Protein AF-A0A959RZY2-F1 (afdb_monomer)

Sequence (183 aa):
MLSKAIKDKVEYKYGSTVRYPVECDALAEEISKATGRSISSSTIKRLWGFIEGASAARSYTLDTVAEYCGHSCFDDLIDSFNPEKLTDQTLTKLVASEIDETVILEMCLSDNISVQIQRSTPNSFKVIRSSSDELPNGCCISFSKVEVGFPFFLRLIDQKELKPIALAKVSGVTALKLIAAGE

Foldseek 3Di:
DDDPVLQVLLCVLVVHHDPDLVVLQVSQVVLCVQQVDHDHSVLSCVNVPVDDDDDPNPQSNLCSSQVSSVHRGNVRVVCVVQQPDDDFGWHQKDFLQPDDQQKWKWWALDPQWIWIWGDPDSFKIFTCDISDPVRDHGWIKGDGMFGAQDWDWIWTDDPPDTDIDITSHPRGGPTMTIDRPDD

Solvent-accessible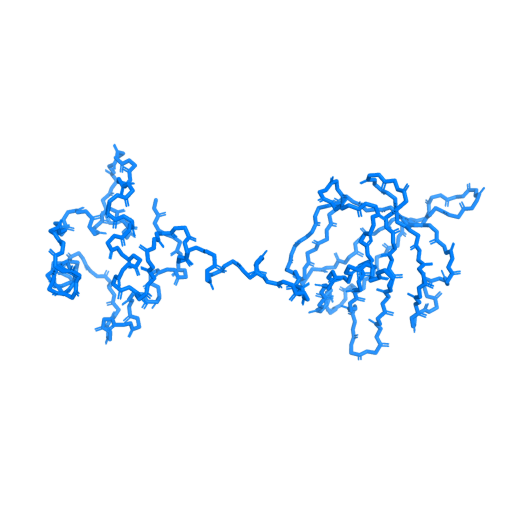 surface area (backbone atoms only — not comparable to full-atom values): 10133 Å² total; per-residue (Å²): 117,64,56,69,71,61,53,51,53,48,24,60,74,68,72,50,81,80,85,50,78,69,48,25,43,59,50,22,52,50,45,21,67,75,55,71,46,95,52,55,35,73,55,47,29,32,42,76,61,79,42,95,69,97,58,80,76,48,65,70,60,45,26,49,55,14,41,55,72,73,24,91,31,39,66,54,38,50,44,74,75,39,75,78,83,60,93,75,36,61,39,58,62,49,51,38,72,80,58,58,65,69,34,32,35,39,36,27,34,47,102,77,30,47,35,30,32,30,38,78,45,64,50,32,30,33,27,69,40,47,64,42,85,93,49,51,66,67,41,36,35,32,40,69,60,49,43,48,68,34,61,39,61,37,29,38,53,51,104,82,53,80,47,78,45,72,45,31,75,86,67,6,24,70,41,31,30,49,42,72,66,76,132

Secondary structure (DSSP, 8-state):
---HHHHHHHHHHHTS---STTHHHHHHHHHHHHH-----HHHHHHHHTSS-------HHHHHHHHHHHT-SSHHHHHHHHS---SSS-EESEEEGGGS-TTEEEEEEEETTEEEEEEEEETTEEEEEEESSTTS-TT-EEE-SEEEBTS-EEEEEEETTEEEEEEESTTT-B-EEEEEE---

pLDDT: mean 72.3, std 11.37, range [31.89, 88.0]

Nearest PDB structures (foldseek):
  6rpy-assembly1_A  TM=2.801E-01  e=8.973E-01  Mus musculus
  4ne1-assembly1_G  TM=2.931E-01  e=5.674E+00  Homo sapiens
  8qtz-assembly1_Y  TM=2.652E-01  e=4.506E+00  Rotavirus

Radius of gyration: 22.33 Å; Cα contacts (8 Å, |Δi|>4): 334; chains: 1; bounding box: 48×41×58 Å

Mean predicted aligned error: 15.6 Å

Structure (mmCIF, N/CA/C/O backbone):
data_AF-A0A959RZY2-F1
#
_entry.id   AF-A0A959RZY2-F1
#
loop_
_atom_site.group_PDB
_atom_site.id
_atom_site.type_symbol
_atom_site.label_atom_id
_atom_site.label_alt_id
_atom_site.label_comp_id
_atom_site.label_asym_id
_atom_site.label_entity_id
_atom_site.label_seq_id
_atom_site.pdbx_PDB_ins_code
_atom_site.Cartn_x
_atom_site.Cartn_y
_atom_site.Cartn_z
_atom_site.occupancy
_atom_site.B_iso_or_equiv
_atom_site.auth_seq_id
_atom_site.auth_comp_id
_atom_site.auth_asym_id
_atom_site.auth_atom_id
_atom_site.pdbx_PDB_model_num
ATOM 1 N N . MET A 1 1 ? 2.557 8.802 15.175 1.00 58.81 1 MET A N 1
ATOM 2 C CA . MET A 1 1 ? 1.244 9.313 14.719 1.00 58.81 1 MET A CA 1
ATOM 3 C C . MET A 1 1 ? 0.667 8.307 13.736 1.00 58.81 1 MET A C 1
ATOM 5 O O . MET A 1 1 ? 1.460 7.691 13.036 1.00 58.81 1 MET A O 1
ATOM 9 N N . LEU A 1 2 ? -0.654 8.102 13.702 1.00 67.50 2 LEU A N 1
ATOM 10 C CA . LEU A 1 2 ? -1.278 7.184 12.735 1.00 67.50 2 LEU A CA 1
ATOM 11 C C . LEU A 1 2 ? -1.321 7.795 11.328 1.00 67.50 2 LEU A C 1
ATOM 13 O O . LEU A 1 2 ? -1.624 8.983 11.178 1.00 67.50 2 LEU A O 1
ATOM 17 N N . SER A 1 3 ? -1.080 6.967 10.310 1.00 71.50 3 SER A N 1
ATOM 18 C CA . SER A 1 3 ? -1.289 7.321 8.902 1.00 71.50 3 SER A CA 1
ATOM 19 C C . SER A 1 3 ? -2.768 7.589 8.616 1.00 71.50 3 SER A C 1
ATOM 21 O O . SER A 1 3 ? -3.651 6.986 9.228 1.00 71.50 3 SER A O 1
ATOM 23 N N . LYS A 1 4 ? -3.051 8.478 7.655 1.00 72.06 4 LYS A N 1
ATOM 24 C CA . LYS A 1 4 ? -4.421 8.887 7.294 1.00 72.06 4 LYS A CA 1
ATOM 25 C C . LYS A 1 4 ? -5.315 7.699 6.905 1.00 72.06 4 LYS A C 1
ATOM 27 O O . LYS A 1 4 ? -6.469 7.673 7.306 1.00 72.06 4 LYS A O 1
ATOM 32 N N . ALA A 1 5 ? -4.766 6.706 6.205 1.00 72.75 5 ALA A N 1
ATOM 33 C CA . ALA A 1 5 ? -5.497 5.511 5.778 1.00 72.75 5 ALA A CA 1
ATOM 34 C C . ALA A 1 5 ? -6.020 4.663 6.954 1.00 72.75 5 ALA A C 1
ATOM 36 O O . ALA A 1 5 ? -7.140 4.165 6.917 1.00 72.75 5 ALA A O 1
ATOM 37 N N . ILE A 1 6 ? -5.240 4.562 8.035 1.00 78.19 6 ILE A N 1
ATOM 38 C CA . ILE A 1 6 ? -5.642 3.807 9.227 1.00 78.19 6 ILE A CA 1
ATOM 39 C C . ILE A 1 6 ? -6.759 4.547 9.968 1.00 78.19 6 ILE A C 1
ATOM 41 O O . ILE A 1 6 ? -7.715 3.923 10.418 1.00 78.19 6 ILE A O 1
ATOM 45 N N . LYS A 1 7 ? -6.664 5.882 10.060 1.00 79.88 7 LYS A N 1
ATOM 46 C CA . LYS A 1 7 ? -7.719 6.711 10.665 1.00 79.88 7 LYS A CA 1
ATOM 47 C C . LYS A 1 7 ? -9.043 6.534 9.924 1.00 79.88 7 LYS A C 1
ATOM 49 O O . LYS A 1 7 ? -10.039 6.240 10.569 1.00 79.88 7 LYS A O 1
ATOM 54 N N . ASP A 1 8 ? -9.012 6.589 8.594 1.00 78.38 8 ASP A N 1
ATOM 55 C CA . ASP A 1 8 ? -10.197 6.436 7.742 1.00 78.38 8 ASP A CA 1
ATOM 56 C C . ASP A 1 8 ? -10.898 5.083 7.950 1.00 78.38 8 ASP A C 1
ATOM 58 O O . ASP A 1 8 ? -12.114 5.014 8.096 1.00 78.38 8 ASP A O 1
ATOM 62 N N . LYS A 1 9 ? -10.130 3.998 8.086 1.00 80.56 9 LYS A N 1
ATOM 63 C CA . LYS A 1 9 ? -10.668 2.656 8.361 1.00 80.56 9 LYS A CA 1
ATOM 64 C C . LYS A 1 9 ? -11.288 2.532 9.749 1.00 80.56 9 LYS A C 1
ATOM 66 O O . LYS A 1 9 ? -12.323 1.882 9.903 1.00 80.56 9 LYS A O 1
ATOM 71 N N . VAL A 1 10 ? -10.672 3.160 10.750 1.00 83.75 10 VAL A N 1
ATOM 72 C CA . VAL A 1 10 ? -11.243 3.226 12.098 1.00 83.75 10 VAL A CA 1
ATOM 73 C C . VAL A 1 10 ? -12.534 4.044 12.081 1.00 83.75 10 VAL A C 1
ATOM 75 O O . VAL A 1 10 ? -13.524 3.600 12.652 1.00 83.75 10 VAL A O 1
ATOM 78 N N . GLU A 1 11 ? -12.557 5.183 11.385 1.00 83.94 11 GLU A N 1
ATOM 79 C CA . GLU A 1 11 ? -13.746 6.029 11.205 1.00 83.94 11 GLU A CA 1
ATOM 80 C C . GLU A 1 11 ? -14.861 5.293 10.447 1.00 83.94 11 GLU A C 1
ATOM 82 O O . GLU A 1 11 ? -16.024 5.380 10.833 1.00 83.94 11 GLU A O 1
ATOM 87 N N . TYR A 1 12 ? -14.514 4.498 9.432 1.00 82.56 12 TYR A N 1
ATOM 88 C CA . TYR A 1 12 ? -15.453 3.647 8.702 1.00 82.56 12 TYR A CA 1
ATOM 89 C C . TYR A 1 12 ? -16.106 2.609 9.617 1.00 82.56 12 TYR A C 1
ATOM 91 O O . TYR A 1 12 ? -17.321 2.427 9.580 1.00 82.56 12 TYR A O 1
ATOM 99 N N . LYS A 1 13 ? -15.316 1.949 10.474 1.00 82.56 13 LYS A N 1
ATOM 100 C CA . LYS A 1 13 ? -15.841 0.954 11.418 1.00 82.56 13 LYS A CA 1
ATOM 101 C C . LYS A 1 13 ? -16.619 1.584 12.572 1.00 82.56 13 LYS A C 1
ATOM 103 O O . LYS A 1 13 ? -17.606 1.016 13.019 1.00 82.56 13 LYS A O 1
ATOM 108 N N . TYR A 1 14 ? -16.185 2.753 13.032 1.00 82.94 14 TYR A N 1
ATOM 109 C CA . TYR A 1 14 ? -16.888 3.558 14.029 1.00 82.94 14 TYR A CA 1
ATOM 110 C C . TYR A 1 14 ? -18.182 4.179 13.473 1.00 82.94 14 TYR A C 1
ATOM 112 O O . TYR A 1 14 ? -19.089 4.507 14.228 1.00 82.94 14 TYR A O 1
ATOM 120 N N . GLY A 1 15 ? -18.295 4.333 12.151 1.00 80.62 15 GLY A N 1
ATOM 121 C CA . GLY A 1 15 ? -19.462 4.930 11.501 1.00 80.62 15 GLY A CA 1
ATOM 122 C C . GLY A 1 15 ? -19.561 6.448 11.684 1.00 80.62 15 GL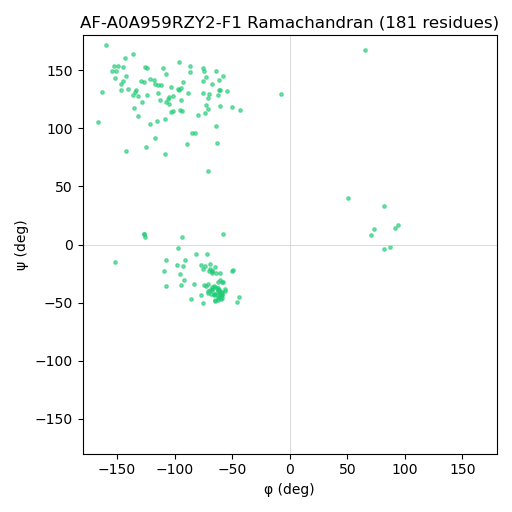Y A C 1
ATOM 123 O O . GLY A 1 15 ? -20.613 7.031 11.428 1.00 80.62 15 GLY A O 1
ATOM 124 N N . SER A 1 16 ? -18.495 7.109 12.144 1.00 79.69 16 SER A N 1
ATOM 125 C CA . SER A 1 16 ? -18.453 8.559 12.358 1.00 79.69 16 SER A CA 1
ATOM 126 C C . SER A 1 16 ? -17.042 9.117 12.198 1.00 79.69 16 SER A C 1
ATOM 128 O O . SER A 1 16 ? -16.048 8.446 12.470 1.00 79.69 16 SER A O 1
ATOM 130 N N . THR A 1 17 ? -16.946 10.367 11.741 1.00 80.12 17 THR A N 1
ATOM 131 C CA . THR A 1 17 ? -15.650 11.030 11.542 1.00 80.12 17 THR A CA 1
ATOM 132 C C . THR A 1 17 ? -15.188 11.743 12.804 1.00 80.12 17 THR A C 1
ATOM 134 O O . THR A 1 17 ? -15.913 12.576 13.352 1.00 80.12 17 THR A O 1
ATOM 137 N N . VAL A 1 18 ? -13.947 11.506 13.216 1.00 79.81 18 VAL A N 1
ATOM 138 C CA . VAL A 1 18 ? -13.369 12.039 14.455 1.00 79.81 18 VAL A CA 1
ATOM 139 C C . VAL A 1 18 ? -12.719 13.390 14.163 1.00 79.81 18 VAL A C 1
ATOM 141 O O . VAL A 1 18 ? -11.527 13.491 13.868 1.00 79.81 18 VAL A O 1
ATOM 144 N N . ARG A 1 19 ? -13.520 14.458 14.230 1.00 76.69 19 ARG A N 1
ATOM 145 C CA . ARG A 1 19 ? -13.054 15.837 13.969 1.00 76.69 19 ARG A CA 1
ATOM 146 C C . ARG A 1 19 ? -12.670 16.613 15.223 1.00 76.69 19 ARG A C 1
ATOM 148 O O . ARG A 1 19 ? -11.866 17.537 15.141 1.00 76.69 19 ARG A O 1
ATOM 155 N N . TYR A 1 20 ? -13.234 16.244 16.369 1.00 80.19 20 TYR A N 1
ATOM 156 C CA . TYR A 1 20 ? -13.070 16.972 17.623 1.00 80.19 20 TYR A CA 1
ATOM 157 C C . TYR A 1 20 ? -12.519 16.061 18.725 1.00 80.19 20 TYR A C 1
ATOM 159 O O . TYR A 1 20 ? -12.788 14.861 18.732 1.00 80.19 20 TYR A O 1
ATOM 167 N N . PRO A 1 21 ? -11.792 16.614 19.712 1.00 76.06 21 PRO A N 1
ATOM 168 C CA . PRO A 1 21 ? -11.242 15.833 20.819 1.00 76.06 21 PRO A CA 1
ATOM 169 C C . PRO A 1 21 ? -12.315 15.212 21.727 1.00 76.06 21 PRO A C 1
ATOM 171 O O . PRO A 1 21 ? -11.998 14.280 22.461 1.00 76.06 21 PRO A O 1
ATOM 174 N N . VAL A 1 22 ? -13.556 15.711 21.701 1.00 80.25 22 VAL A N 1
ATOM 175 C CA . VAL A 1 22 ? -14.690 15.100 22.417 1.00 80.25 22 VAL A CA 1
ATOM 176 C C . VAL A 1 22 ? -15.066 13.740 21.817 1.00 80.25 22 VAL A C 1
ATOM 178 O O . VAL A 1 22 ? -15.261 12.782 22.554 1.00 80.25 22 VAL A O 1
ATOM 181 N N . GLU A 1 23 ? -15.001 13.610 20.490 1.00 82.12 23 GLU A N 1
ATOM 182 C CA . GLU A 1 23 ? -15.278 12.361 19.766 1.00 82.12 23 GLU A CA 1
ATOM 183 C C . GLU A 1 23 ? -14.227 11.278 20.051 1.00 82.12 23 GLU A C 1
ATOM 185 O O . GLU A 1 23 ? -14.491 10.087 19.923 1.00 82.12 23 GLU A O 1
ATOM 190 N N . CYS A 1 24 ? -13.024 11.678 20.478 1.00 82.88 24 CYS A N 1
ATOM 191 C CA . CYS A 1 24 ? -11.980 10.735 20.880 1.00 82.88 24 CYS A CA 1
ATOM 192 C C . CYS A 1 24 ? -12.333 9.970 22.164 1.00 82.88 24 CYS A C 1
ATOM 194 O O . CYS A 1 24 ? -11.732 8.929 22.416 1.00 82.88 24 CYS A O 1
ATOM 196 N N . ASP A 1 25 ? -13.230 10.505 22.998 1.00 85.06 25 ASP A N 1
ATOM 197 C CA . ASP A 1 25 ? -13.672 9.847 24.231 1.00 85.06 25 ASP A CA 1
ATOM 198 C C . ASP A 1 25 ? -14.630 8.697 23.912 1.00 85.06 25 ASP A C 1
ATOM 200 O O . ASP A 1 25 ? -14.353 7.551 24.262 1.00 85.06 25 ASP A O 1
ATOM 204 N N . ALA A 1 26 ? -15.647 8.985 23.095 1.00 86.19 26 ALA A N 1
ATOM 205 C CA . ALA A 1 26 ? -16.572 7.986 22.571 1.00 86.19 26 ALA A CA 1
ATOM 206 C C . ALA A 1 26 ? -15.851 6.899 21.754 1.00 86.19 26 ALA A C 1
ATOM 208 O O . ALA A 1 26 ? -16.089 5.710 21.957 1.00 86.19 26 ALA A O 1
ATOM 209 N N . LEU A 1 27 ? -14.894 7.286 20.901 1.00 84.94 27 LEU A N 1
ATOM 210 C CA . LEU A 1 27 ? -14.085 6.326 20.148 1.00 84.94 27 LEU A CA 1
ATOM 211 C C . LEU A 1 27 ? -13.248 5.423 21.069 1.00 84.94 27 LEU A C 1
ATOM 213 O O . LEU A 1 27 ? -13.110 4.231 20.806 1.00 84.94 27 LEU A O 1
ATOM 217 N N . ALA A 1 28 ? -12.670 5.974 22.142 1.00 86.81 28 ALA A N 1
ATOM 218 C CA . ALA A 1 28 ? -11.878 5.190 23.087 1.00 86.81 28 ALA A CA 1
ATOM 219 C C . ALA A 1 28 ? -12.738 4.146 23.813 1.00 86.81 28 ALA A C 1
ATOM 221 O O . ALA A 1 28 ? -12.317 2.996 23.944 1.00 86.81 28 ALA A O 1
ATOM 222 N N . GLU A 1 29 ? -13.944 4.526 24.239 1.00 86.69 29 GLU A N 1
ATOM 223 C CA . GLU A 1 29 ? -14.904 3.590 24.824 1.00 86.69 29 GLU A CA 1
ATOM 224 C C . GLU A 1 29 ? -15.324 2.499 23.838 1.00 86.69 29 GLU A C 1
ATOM 226 O O . GLU A 1 29 ? -15.335 1.325 24.207 1.00 86.69 29 GLU A O 1
ATOM 231 N N . GLU A 1 30 ? -15.640 2.861 22.593 1.00 88.00 30 GLU A N 1
ATOM 232 C CA . GLU A 1 30 ? -16.064 1.905 21.566 1.00 88.00 30 GLU A CA 1
ATOM 233 C C . GLU A 1 30 ? -14.957 0.887 21.264 1.00 88.00 30 GLU A C 1
ATOM 235 O O . GLU A 1 30 ? -15.175 -0.325 21.305 1.00 88.00 30 GLU A O 1
AT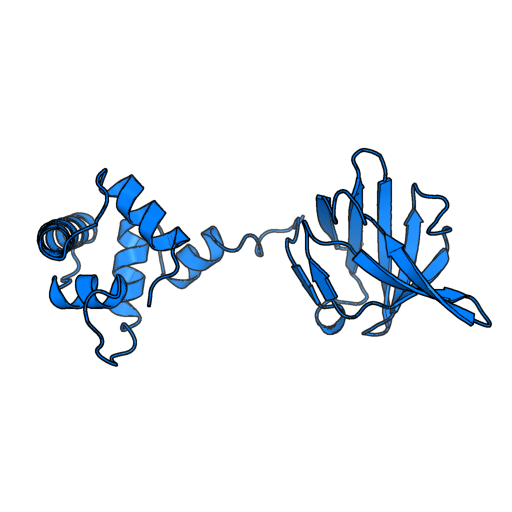OM 240 N N . ILE A 1 31 ? -13.727 1.369 21.053 1.00 86.69 31 ILE A N 1
ATOM 241 C CA . ILE A 1 31 ? -12.560 0.510 20.830 1.00 86.69 31 ILE A CA 1
ATOM 242 C C . ILE A 1 31 ? -12.338 -0.407 22.033 1.00 86.69 31 ILE A C 1
ATOM 244 O O . ILE A 1 31 ? -12.091 -1.602 21.855 1.00 86.69 31 ILE A O 1
ATOM 248 N N . SER A 1 32 ? -12.454 0.120 23.255 1.00 87.38 32 SER A N 1
ATOM 249 C CA . SER A 1 32 ? -12.278 -0.668 24.475 1.00 87.38 32 SER A CA 1
ATOM 250 C C . SER A 1 32 ? -13.356 -1.736 24.645 1.00 87.38 32 SER A C 1
ATOM 252 O O . SER A 1 32 ? -13.045 -2.823 25.127 1.00 87.38 32 SER A O 1
ATOM 254 N N . LYS A 1 33 ? -14.603 -1.456 24.249 1.00 86.12 33 LYS A N 1
ATOM 255 C CA . LYS A 1 33 ? -15.713 -2.421 24.291 1.00 86.12 33 LYS A CA 1
ATOM 256 C C . LYS A 1 33 ? -15.558 -3.510 23.237 1.00 86.12 33 LYS A C 1
ATOM 258 O O . LYS A 1 33 ? -15.781 -4.677 23.538 1.00 86.12 33 LYS A O 1
ATOM 263 N N . ALA A 1 34 ? -15.149 -3.139 22.028 1.00 84.88 34 ALA A N 1
ATOM 264 C CA . ALA A 1 34 ? -15.013 -4.065 20.911 1.00 84.88 34 ALA A CA 1
ATOM 265 C C . ALA A 1 34 ? -13.790 -4.989 21.026 1.00 84.88 34 ALA A C 1
ATOM 267 O O . ALA A 1 34 ? -13.861 -6.144 20.619 1.00 84.88 34 ALA A O 1
ATOM 268 N N . THR A 1 35 ? -12.679 -4.501 21.583 1.00 84.38 35 THR A N 1
ATOM 269 C CA . THR A 1 35 ? -11.434 -5.283 21.741 1.00 84.38 35 THR A CA 1
ATOM 270 C C . THR A 1 35 ? -11.273 -5.890 23.134 1.00 84.38 35 THR A C 1
ATOM 272 O O . THR A 1 35 ? -10.466 -6.788 23.342 1.00 84.38 35 THR A O 1
ATOM 275 N N . GLY A 1 36 ? -12.011 -5.390 24.131 1.00 82.38 36 GLY A N 1
ATOM 276 C CA . GLY A 1 36 ? -11.812 -5.753 25.537 1.00 82.38 36 GLY A CA 1
ATOM 277 C C . GLY A 1 36 ? -10.516 -5.197 26.144 1.00 82.38 36 GLY A C 1
ATOM 278 O O . GLY A 1 36 ? -10.163 -5.554 27.268 1.00 82.38 36 GLY A O 1
ATOM 279 N N . ARG A 1 37 ? -9.790 -4.325 25.429 1.00 81.88 37 ARG A N 1
ATOM 280 C CA . ARG A 1 37 ? -8.518 -3.734 25.869 1.00 81.88 37 ARG A CA 1
ATOM 281 C C . ARG A 1 37 ? -8.714 -2.299 26.345 1.00 81.88 37 ARG A C 1
ATOM 283 O O . ARG A 1 37 ? -9.343 -1.492 25.670 1.00 81.88 37 ARG A O 1
ATOM 290 N N . SER A 1 38 ? -8.114 -1.939 27.478 1.00 78.06 38 SER A N 1
ATOM 291 C CA . SER A 1 38 ? -8.242 -0.590 28.039 1.00 78.06 38 SER A CA 1
ATOM 292 C C . SER A 1 38 ? -7.426 0.436 27.241 1.00 78.06 38 SER A C 1
ATOM 294 O O . SER A 1 38 ? -6.190 0.412 27.275 1.00 78.06 38 SER A O 1
ATOM 296 N N . ILE A 1 39 ? -8.103 1.372 26.572 1.00 83.25 39 ILE A N 1
ATOM 297 C CA . ILE A 1 39 ? -7.486 2.518 25.893 1.00 83.25 39 ILE A CA 1
ATOM 298 C C . ILE A 1 39 ? -8.082 3.829 26.417 1.00 83.25 39 ILE A C 1
ATOM 300 O O . ILE A 1 39 ? -9.293 3.995 26.493 1.00 83.25 39 ILE A O 1
ATOM 304 N N . SER A 1 40 ? -7.229 4.773 26.818 1.00 81.31 40 SER A N 1
ATOM 305 C CA . SER A 1 40 ? -7.678 6.079 27.317 1.00 81.31 40 SER A CA 1
ATOM 306 C C . SER A 1 40 ? -7.880 7.076 26.176 1.00 81.31 40 SER A C 1
ATOM 308 O O . SER A 1 40 ? -7.112 7.090 25.209 1.00 81.31 40 SER A O 1
ATOM 310 N N . SER A 1 41 ? -8.827 8.001 26.334 1.00 83.00 41 SER A N 1
ATOM 311 C CA . SER A 1 41 ? -9.094 9.052 25.343 1.00 83.00 41 SER A CA 1
ATOM 312 C C . SER A 1 41 ? -7.891 9.968 25.091 1.00 83.00 41 SER A C 1
ATOM 314 O O . SER A 1 41 ? -7.654 10.397 23.962 1.00 83.00 41 SER A O 1
ATOM 316 N N . SER A 1 42 ? -7.038 10.184 26.096 1.00 80.62 42 SER A N 1
ATOM 317 C CA . SER A 1 42 ? -5.737 10.859 25.947 1.00 80.62 42 SER A CA 1
ATOM 318 C C . SER A 1 42 ? -4.799 10.161 24.953 1.00 80.62 42 SER A C 1
ATOM 320 O O . SER A 1 42 ? -4.025 10.825 24.263 1.00 80.62 42 SER A O 1
ATOM 322 N N . THR A 1 43 ? -4.870 8.834 24.849 1.00 82.12 43 THR A N 1
ATOM 323 C CA . THR A 1 43 ? -4.050 8.041 23.927 1.00 82.12 43 THR A CA 1
ATOM 324 C C . THR A 1 43 ? -4.574 8.146 22.495 1.00 82.12 43 THR A C 1
ATOM 326 O O . THR A 1 43 ? -3.787 8.399 21.584 1.00 82.12 43 THR A O 1
ATOM 329 N N . ILE A 1 44 ? -5.895 8.063 22.296 1.00 83.06 44 ILE A N 1
ATOM 330 C CA . ILE A 1 44 ? -6.543 8.306 20.994 1.00 83.06 44 ILE A CA 1
ATOM 331 C C . ILE A 1 44 ? -6.240 9.723 20.490 1.00 83.06 44 ILE A C 1
ATOM 333 O O . ILE A 1 44 ? -5.802 9.896 19.354 1.00 83.06 44 ILE A O 1
ATOM 337 N N . LYS A 1 45 ? -6.363 10.744 21.350 1.00 83.44 45 LYS A N 1
ATOM 338 C CA . LYS A 1 45 ? -6.050 12.140 20.994 1.00 83.44 45 LYS A CA 1
ATOM 339 C C . LYS A 1 45 ? -4.616 12.296 20.473 1.00 83.44 45 LYS A C 1
ATOM 341 O O . LYS A 1 45 ? -4.394 12.995 19.486 1.00 83.44 45 LYS A O 1
ATOM 346 N N . ARG A 1 46 ? -3.645 11.601 21.077 1.00 78.88 46 ARG A N 1
ATOM 347 C CA . ARG A 1 46 ? -2.249 11.565 20.596 1.00 78.88 46 ARG A CA 1
ATOM 348 C C . ARG A 1 46 ? -2.108 10.831 19.262 1.00 78.88 46 ARG A C 1
ATOM 350 O O . ARG A 1 46 ? -1.396 11.303 18.380 1.00 78.88 46 ARG A O 1
ATOM 357 N N . LEU A 1 47 ? -2.792 9.699 19.088 1.00 77.38 47 LEU A N 1
ATOM 358 C CA . LEU A 1 47 ? -2.785 8.928 17.838 1.00 77.38 47 LEU A CA 1
ATOM 359 C C . LEU A 1 47 ? -3.344 9.733 16.652 1.00 77.38 47 LEU A C 1
ATOM 361 O O . LEU A 1 47 ? -2.783 9.679 15.551 1.00 77.38 47 LEU A O 1
ATOM 365 N N . TRP A 1 48 ? -4.396 10.520 16.896 1.00 78.06 48 TRP A N 1
ATOM 366 C CA . TRP A 1 48 ? -5.006 11.409 15.906 1.00 78.06 48 TRP A CA 1
ATOM 367 C C . TRP A 1 48 ? -4.219 12.698 15.655 1.00 78.06 48 TRP A C 1
ATOM 369 O O . TRP A 1 48 ? -4.394 13.288 14.589 1.00 78.06 48 TRP A O 1
ATOM 379 N N . GLY A 1 49 ? -3.305 13.077 16.552 1.00 76.50 49 GLY A N 1
ATOM 380 C CA . GLY A 1 49 ? -2.484 14.285 16.433 1.00 76.50 49 GLY A CA 1
ATOM 381 C C . GLY A 1 49 ? -3.090 15.530 17.089 1.00 76.50 49 GLY A C 1
ATOM 382 O O . GLY A 1 49 ? -2.617 16.627 16.832 1.00 76.50 49 GLY A O 1
ATOM 383 N N . PHE A 1 50 ? -4.111 15.377 17.941 1.00 75.50 50 PHE A N 1
ATOM 384 C CA . PHE A 1 50 ? -4.704 16.481 18.712 1.00 75.50 50 PHE A CA 1
ATOM 385 C C . PHE A 1 50 ? -3.840 16.927 19.899 1.00 75.50 50 PHE A C 1
ATOM 387 O O . PHE A 1 50 ? -4.027 18.025 20.412 1.00 75.50 50 PHE A O 1
ATOM 394 N N . ILE A 1 51 ? -2.934 16.069 20.378 1.00 71.31 51 ILE A N 1
ATOM 395 C CA . ILE A 1 51 ? -2.017 16.378 21.480 1.00 71.31 51 ILE A CA 1
ATOM 396 C C . ILE A 1 51 ? -0.596 16.053 21.030 1.00 71.31 51 ILE A C 1
ATOM 398 O O . ILE A 1 51 ? -0.296 14.902 20.703 1.00 71.31 51 ILE A O 1
ATOM 402 N N . GLU A 1 52 ? 0.284 17.048 21.075 1.00 56.31 52 GLU A N 1
ATOM 403 C CA . GLU A 1 52 ? 1.722 16.869 20.900 1.00 56.31 52 GLU A CA 1
ATOM 404 C C . GLU A 1 52 ? 2.325 16.362 22.214 1.00 56.31 52 GLU A C 1
ATOM 406 O O . GLU A 1 52 ? 2.326 17.038 23.241 1.00 56.31 52 GLU A O 1
ATOM 411 N N . GLY A 1 53 ? 2.777 15.112 22.215 1.00 53.56 53 GLY A N 1
ATOM 412 C CA . GLY A 1 53 ? 3.338 14.476 23.398 1.00 53.56 53 GLY A CA 1
ATOM 413 C C . GLY A 1 53 ? 4.051 13.195 23.015 1.00 53.56 53 GLY A C 1
ATOM 414 O O . GLY A 1 53 ? 3.410 12.192 22.698 1.00 53.56 53 GLY A O 1
ATOM 415 N N . ALA A 1 54 ? 5.382 13.254 23.033 1.00 46.50 54 ALA A N 1
ATOM 416 C CA . ALA A 1 54 ? 6.288 12.163 22.713 1.00 46.50 54 ALA A CA 1
ATOM 417 C C . ALA A 1 54 ? 6.130 10.999 23.704 1.00 46.50 54 ALA A C 1
ATOM 419 O O . ALA A 1 54 ? 6.824 10.877 24.707 1.00 46.50 54 ALA A O 1
ATOM 420 N N . SER A 1 55 ? 5.204 10.103 23.412 1.00 49.38 55 SER A N 1
ATOM 421 C CA . SER A 1 55 ? 5.338 8.710 23.801 1.00 49.38 55 SER A CA 1
ATOM 422 C C . SER A 1 55 ? 5.018 7.934 22.548 1.00 49.38 55 SER A C 1
ATOM 424 O O . SER A 1 55 ? 3.884 7.994 22.071 1.00 49.38 55 SER A O 1
ATOM 426 N N . ALA A 1 56 ? 6.038 7.294 21.971 1.00 52.34 56 ALA A N 1
ATOM 427 C CA . ALA A 1 56 ? 5.848 6.304 20.926 1.00 52.34 56 ALA A CA 1
ATOM 428 C C . ALA A 1 56 ? 4.676 5.423 21.364 1.00 52.34 56 ALA A C 1
ATOM 430 O O . ALA A 1 56 ? 4.723 4.847 22.455 1.00 52.34 56 ALA A O 1
ATOM 431 N N . ALA A 1 57 ? 3.580 5.452 20.600 1.00 56.75 57 ALA A N 1
ATOM 432 C CA . ALA A 1 57 ? 2.404 4.661 20.917 1.00 56.75 57 ALA A CA 1
ATOM 433 C C . ALA A 1 57 ? 2.896 3.236 21.157 1.00 56.75 57 ALA A C 1
ATOM 435 O O . ALA A 1 57 ? 3.566 2.671 20.293 1.00 56.75 57 ALA A O 1
ATOM 436 N N . ARG A 1 58 ? 2.684 2.714 22.371 1.00 63.03 58 ARG A N 1
ATOM 437 C CA . ARG A 1 58 ? 3.177 1.377 22.698 1.00 63.03 58 ARG A CA 1
ATOM 438 C C . ARG A 1 58 ? 2.561 0.404 21.705 1.00 63.03 58 ARG A C 1
ATOM 440 O O . ARG A 1 58 ? 1.395 0.584 21.354 1.00 63.03 58 ARG A O 1
ATOM 447 N N . SER A 1 59 ? 3.313 -0.625 21.324 1.00 67.44 59 SER A N 1
ATOM 448 C CA . SER A 1 59 ? 2.841 -1.706 20.451 1.00 67.44 59 SER A CA 1
ATOM 449 C C . SER A 1 59 ? 1.444 -2.158 20.875 1.00 67.44 59 SER A C 1
ATOM 451 O O . SER A 1 59 ? 0.524 -2.086 20.082 1.00 67.44 59 SER A O 1
ATOM 453 N N . TYR A 1 60 ? 1.234 -2.344 22.185 1.00 78.06 60 TYR A N 1
ATOM 454 C CA . TYR A 1 60 ? -0.071 -2.635 22.784 1.00 78.06 60 TYR A CA 1
ATOM 455 C C . TYR A 1 60 ? -1.230 -1.756 22.285 1.00 78.06 60 TYR A C 1
ATOM 457 O O . TYR A 1 60 ? -2.279 -2.268 21.922 1.00 78.06 60 TYR A O 1
ATOM 465 N N . THR A 1 61 ? -1.066 -0.431 22.264 1.00 79.50 61 THR A N 1
ATOM 466 C CA . THR A 1 61 ? -2.110 0.496 21.808 1.00 79.50 61 THR A CA 1
ATOM 467 C C . THR A 1 61 ? -2.345 0.379 20.306 1.00 79.50 61 THR A C 1
ATOM 469 O O . THR A 1 61 ? -3.482 0.461 19.853 1.00 79.50 61 THR A O 1
ATOM 472 N N . LEU A 1 62 ? -1.273 0.205 19.538 1.00 78.25 62 LEU A N 1
ATOM 473 C CA . LEU A 1 62 ? -1.347 0.026 18.095 1.00 78.25 62 LEU A CA 1
ATOM 474 C C . LEU A 1 62 ? -2.044 -1.298 17.744 1.00 78.25 62 LEU A C 1
ATOM 476 O O . LEU A 1 62 ? -2.938 -1.311 16.903 1.00 78.25 62 LEU A O 1
ATOM 480 N N . ASP A 1 63 ? -1.717 -2.375 18.458 1.00 82.19 63 ASP A N 1
ATOM 481 C CA . ASP A 1 63 ? -2.358 -3.684 18.335 1.00 82.19 63 ASP A CA 1
ATOM 482 C C . ASP A 1 63 ? -3.837 -3.626 18.724 1.00 82.19 63 ASP A C 1
ATOM 484 O O . ASP A 1 63 ? -4.665 -4.240 18.067 1.00 82.19 63 ASP A O 1
ATOM 488 N N . THR A 1 64 ? -4.208 -2.834 19.736 1.00 84.56 64 THR A N 1
ATOM 489 C CA . THR A 1 64 ? -5.620 -2.588 20.070 1.00 84.56 64 THR A CA 1
ATOM 490 C C . THR A 1 64 ? -6.374 -1.926 18.913 1.00 84.56 64 THR A C 1
ATOM 492 O O . THR A 1 64 ? -7.502 -2.301 18.612 1.00 84.56 64 THR A O 1
ATOM 495 N N . VAL A 1 65 ? -5.768 -0.953 18.226 1.00 82.38 65 VAL A N 1
ATOM 496 C CA . VAL A 1 65 ? -6.395 -0.329 17.046 1.00 82.38 65 VAL A CA 1
ATOM 497 C C . VAL A 1 65 ? -6.502 -1.331 15.891 1.00 82.38 65 VAL A C 1
ATOM 499 O O . VAL A 1 65 ? -7.497 -1.331 15.168 1.00 82.38 65 VAL A O 1
ATOM 502 N N . ALA A 1 66 ? -5.511 -2.207 15.734 1.00 83.69 66 ALA A N 1
ATOM 503 C CA . ALA A 1 66 ? -5.533 -3.265 14.732 1.00 83.69 66 ALA A CA 1
ATOM 504 C C . ALA A 1 66 ? -6.642 -4.288 14.978 1.00 83.69 66 ALA A C 1
ATOM 506 O O . ALA A 1 66 ? -7.447 -4.538 14.081 1.00 83.69 66 ALA A O 1
ATOM 507 N N . GLU A 1 67 ? -6.749 -4.779 16.210 1.00 84.62 67 GLU A N 1
ATOM 508 C CA . GLU A 1 67 ? -7.791 -5.706 16.649 1.00 84.62 67 GLU A CA 1
ATOM 509 C C . GLU A 1 67 ? -9.176 -5.087 16.471 1.00 84.62 67 GLU A C 1
ATOM 511 O O . GLU A 1 67 ? -10.086 -5.728 15.942 1.00 84.62 67 GLU A O 1
ATOM 516 N N . TYR A 1 68 ? -9.313 -3.793 16.782 1.00 85.00 68 TYR A N 1
ATOM 517 C CA . TYR A 1 68 ? -10.539 -3.059 16.498 1.00 85.00 68 TYR A CA 1
ATOM 518 C C . TYR A 1 68 ? -10.873 -3.078 15.011 1.00 85.00 68 TYR A C 1
ATOM 520 O O . TYR A 1 68 ? -12.015 -3.340 14.660 1.00 85.00 68 TYR A O 1
ATOM 528 N N . CYS A 1 69 ? -9.904 -2.881 14.120 1.00 81.62 69 CYS A N 1
ATOM 529 C CA . CYS A 1 69 ? -10.095 -2.986 12.671 1.00 81.62 69 CYS A CA 1
ATOM 530 C C . CYS A 1 69 ? -10.294 -4.427 12.161 1.00 81.62 69 CYS A C 1
ATOM 532 O O . CYS A 1 69 ? -10.688 -4.592 11.010 1.00 81.62 69 CYS A O 1
ATOM 534 N N . GLY A 1 70 ? -10.121 -5.450 13.004 1.00 80.81 70 GLY A N 1
ATOM 535 C CA . GLY A 1 70 ? -10.254 -6.867 12.643 1.00 80.81 70 GLY A CA 1
ATOM 536 C C . GLY A 1 70 ? -8.942 -7.553 12.249 1.00 80.81 70 GLY A C 1
ATOM 537 O O . GLY A 1 70 ? -8.988 -8.613 11.635 1.00 80.81 70 GLY A O 1
ATOM 538 N N . HIS A 1 71 ? -7.799 -6.958 12.590 1.00 79.88 71 HIS A N 1
ATOM 539 C CA . HIS A 1 71 ? -6.458 -7.486 12.326 1.00 79.88 71 HIS A CA 1
ATOM 540 C C . HIS A 1 71 ? -5.798 -7.980 13.615 1.00 79.88 71 HIS A C 1
ATOM 542 O O . HIS A 1 71 ? -6.009 -7.407 14.681 1.00 79.88 71 HIS A O 1
ATOM 548 N N . SER A 1 72 ? -4.971 -9.024 13.530 1.00 74.31 72 SER A N 1
ATOM 549 C CA . SER A 1 72 ? -4.374 -9.650 14.725 1.00 74.31 72 SER A CA 1
ATOM 550 C C . SER A 1 72 ? -3.305 -8.778 15.395 1.00 74.31 72 SER A C 1
ATOM 552 O O . SER A 1 72 ? -3.172 -8.790 16.617 1.00 74.31 72 SER A O 1
ATOM 554 N N . CYS A 1 73 ? -2.553 -8.015 14.599 1.00 77.44 73 CYS A N 1
ATOM 555 C CA . CYS A 1 73 ? -1.465 -7.149 15.053 1.00 77.44 73 CYS A CA 1
ATOM 556 C C . CYS A 1 73 ? -1.439 -5.858 14.232 1.00 77.44 73 CYS A C 1
ATOM 558 O O . CYS A 1 73 ? -1.941 -5.810 13.109 1.00 77.44 73 CYS A O 1
ATOM 560 N N . PHE A 1 74 ? -0.797 -4.814 14.757 1.00 75.12 74 PHE A N 1
ATOM 561 C CA . PHE A 1 74 ? -0.628 -3.567 14.005 1.00 75.12 74 PHE A CA 1
ATOM 562 C C . PHE A 1 74 ? 0.187 -3.736 12.724 1.00 75.12 74 PHE A C 1
ATOM 564 O O . PHE A 1 74 ? -0.094 -3.059 11.742 1.00 75.12 74 PHE A O 1
ATOM 571 N N . ASP A 1 75 ? 1.150 -4.655 12.726 1.00 69.56 75 ASP A N 1
ATOM 572 C CA . ASP A 1 75 ? 1.932 -5.001 11.539 1.00 69.56 75 ASP A CA 1
ATOM 573 C C . ASP A 1 75 ? 1.044 -5.600 10.436 1.00 69.56 75 ASP A C 1
ATOM 575 O O . ASP A 1 75 ? 1.100 -5.143 9.305 1.00 69.56 75 ASP A O 1
ATOM 579 N N . ASP A 1 76 ? 0.124 -6.506 10.792 1.00 72.19 76 ASP A N 1
ATOM 580 C CA . ASP A 1 76 ? -0.870 -7.105 9.883 1.00 72.19 76 ASP A CA 1
ATOM 581 C C . ASP A 1 76 ? -1.858 -6.061 9.342 1.00 72.19 76 ASP A C 1
ATOM 583 O O . ASP A 1 76 ? -2.231 -6.068 8.171 1.00 72.19 76 ASP A O 1
ATOM 587 N N . LEU A 1 77 ? -2.232 -5.091 10.180 1.00 74.00 77 LEU A N 1
ATOM 588 C CA . LEU A 1 77 ? -3.012 -3.951 9.725 1.00 74.00 77 LEU A CA 1
ATOM 589 C C . LEU A 1 77 ? -2.213 -3.108 8.725 1.00 74.00 77 LEU A C 1
ATOM 591 O O . LEU A 1 77 ? -2.759 -2.770 7.679 1.00 74.00 77 LEU A O 1
ATOM 595 N N . ILE A 1 78 ? -0.951 -2.769 9.009 1.00 71.00 78 ILE A N 1
ATOM 596 C CA . ILE A 1 78 ? -0.099 -2.025 8.069 1.00 71.00 78 ILE A CA 1
ATOM 597 C C . ILE A 1 78 ? 0.075 -2.814 6.771 1.00 71.00 78 ILE A C 1
ATOM 599 O O . ILE A 1 78 ? -0.053 -2.214 5.712 1.00 71.00 78 ILE A O 1
ATOM 603 N N . ASP A 1 79 ? 0.292 -4.124 6.846 1.00 65.25 79 ASP A N 1
ATOM 604 C CA . ASP A 1 79 ? 0.399 -5.031 5.702 1.00 65.25 79 ASP A CA 1
ATOM 605 C C . ASP A 1 79 ? -0.901 -5.050 4.882 1.00 65.25 79 ASP A C 1
ATOM 607 O O . ASP A 1 79 ? -0.880 -4.909 3.668 1.00 65.25 79 ASP A O 1
ATOM 611 N N . SER A 1 80 ? -2.075 -5.019 5.519 1.00 64.19 80 SER A N 1
ATOM 612 C CA . SER A 1 80 ? -3.344 -4.872 4.786 1.00 64.19 80 SER A CA 1
ATOM 613 C C . SER A 1 80 ? -3.481 -3.533 4.039 1.00 64.19 80 SER A C 1
ATOM 615 O O . SER A 1 80 ? -4.227 -3.436 3.062 1.00 64.19 80 SER A O 1
ATOM 617 N N . PHE A 1 81 ? -2.770 -2.491 4.490 1.00 60.41 81 PHE A N 1
ATOM 618 C CA . PHE A 1 81 ? -2.652 -1.204 3.796 1.00 60.41 81 PHE A CA 1
ATOM 619 C C . PHE A 1 81 ? -1.458 -1.143 2.841 1.00 60.41 81 PHE A C 1
ATOM 621 O O . PHE A 1 81 ? -1.390 -0.218 2.028 1.00 60.41 81 PHE A O 1
ATOM 628 N N . ASN A 1 82 ? -0.532 -2.092 2.941 1.00 50.72 82 ASN A N 1
ATOM 629 C CA . ASN A 1 82 ? 0.703 -2.149 2.191 1.00 50.72 82 ASN A CA 1
ATOM 630 C C . ASN A 1 82 ? 0.666 -3.415 1.328 1.00 50.72 82 ASN A C 1
ATOM 632 O O . ASN A 1 82 ? 1.034 -4.478 1.811 1.00 50.72 82 ASN A O 1
ATOM 636 N N . PRO A 1 83 ? 0.188 -3.339 0.075 1.00 45.22 83 PRO A N 1
ATOM 637 C CA . PRO A 1 83 ? -0.034 -4.506 -0.779 1.00 45.22 83 PRO A CA 1
ATOM 638 C C . PRO A 1 83 ? 1.294 -5.140 -1.244 1.00 45.22 83 PRO A C 1
ATOM 640 O O . PRO A 1 83 ? 1.607 -5.136 -2.429 1.00 45.22 83 PRO A O 1
ATOM 643 N N . GLU A 1 84 ? 2.101 -5.655 -0.319 1.00 48.44 84 GLU A N 1
ATOM 644 C CA . GLU A 1 84 ? 3.458 -6.160 -0.554 1.00 48.44 84 GLU A CA 1
ATOM 645 C C . GLU A 1 84 ? 3.669 -7.595 -0.052 1.00 48.44 84 GLU A C 1
ATOM 647 O O . GLU A 1 84 ? 4.792 -8.098 -0.098 1.00 48.44 84 GLU A O 1
ATOM 652 N N . LYS A 1 85 ? 2.624 -8.326 0.364 1.00 45.78 85 LYS A N 1
ATOM 653 C CA . LYS A 1 85 ? 2.760 -9.758 0.682 1.00 45.78 85 LYS A CA 1
ATOM 654 C C . LYS A 1 85 ? 1.583 -10.626 0.264 1.00 45.78 85 LYS A C 1
ATOM 656 O O . LYS A 1 85 ? 0.814 -11.092 1.088 1.00 45.78 85 LYS A O 1
ATOM 661 N N . LEU A 1 86 ? 1.547 -10.979 -1.019 1.00 36.38 86 LEU A N 1
ATOM 662 C CA . LEU A 1 86 ? 1.268 -12.358 -1.437 1.00 36.38 86 LEU A CA 1
ATOM 663 C C . LEU A 1 86 ? 1.695 -12.534 -2.893 1.00 36.38 86 LEU A C 1
ATOM 665 O O . LEU A 1 86 ? 1.395 -11.670 -3.703 1.00 36.38 86 LEU A O 1
ATOM 669 N N . THR A 1 87 ? 2.452 -13.596 -3.171 1.00 44.12 87 THR A N 1
ATOM 670 C CA . THR A 1 87 ? 2.707 -14.240 -4.473 1.00 44.12 87 THR A CA 1
ATOM 671 C C . THR A 1 87 ? 1.836 -13.683 -5.613 1.00 44.12 87 THR A C 1
ATOM 673 O O . THR A 1 87 ? 0.630 -13.582 -5.438 1.00 44.12 87 THR A O 1
ATOM 676 N N . ASP A 1 88 ? 2.440 -13.297 -6.749 1.00 49.03 88 ASP A N 1
ATOM 677 C CA . ASP A 1 88 ? 1.797 -12.579 -7.881 1.00 49.03 88 ASP A CA 1
ATOM 678 C C . ASP A 1 88 ? 1.661 -11.040 -7.706 1.00 49.03 88 ASP A C 1
ATOM 680 O O . ASP A 1 88 ? 0.707 -10.406 -8.165 1.00 49.03 88 ASP A O 1
ATOM 684 N N . GLN A 1 89 ? 2.622 -10.401 -7.027 1.00 49.88 89 GLN A N 1
ATOM 685 C CA . GLN A 1 89 ? 2.477 -9.032 -6.511 1.00 49.88 89 GLN A CA 1
ATOM 686 C C . GLN A 1 89 ? 2.508 -7.937 -7.573 1.00 49.88 89 GLN A C 1
ATOM 688 O O . GLN A 1 89 ? 3.534 -7.720 -8.217 1.00 49.88 89 GLN A O 1
ATOM 693 N N . THR A 1 90 ? 1.412 -7.176 -7.661 1.00 50.91 90 THR A N 1
ATOM 694 C CA . THR A 1 90 ? 1.385 -5.872 -8.332 1.00 50.91 90 THR A CA 1
ATOM 695 C C . THR A 1 90 ? 1.918 -4.794 -7.374 1.00 50.91 90 THR A C 1
ATOM 697 O O . THR A 1 90 ? 1.180 -4.293 -6.533 1.00 50.91 90 THR A O 1
ATOM 700 N N . LEU A 1 91 ? 3.200 -4.452 -7.473 1.00 59.59 91 LEU A N 1
ATOM 701 C CA . LEU A 1 91 ? 3.878 -3.430 -6.683 1.00 59.59 91 LEU A CA 1
ATOM 702 C C . LEU A 1 91 ? 3.479 -2.015 -7.095 1.00 59.59 91 LEU A C 1
ATOM 704 O O . LEU A 1 91 ? 3.355 -1.707 -8.279 1.00 59.59 91 LEU A O 1
ATOM 708 N N . THR A 1 92 ? 3.390 -1.118 -6.112 1.00 57.47 92 THR A N 1
ATOM 709 C CA . THR A 1 92 ? 3.250 0.329 -6.345 1.00 57.47 92 THR A CA 1
ATOM 710 C C . THR A 1 92 ? 4.594 1.056 -6.373 1.00 57.47 92 THR A C 1
ATOM 712 O O . THR A 1 92 ? 4.695 2.155 -6.917 1.00 57.47 92 THR A O 1
ATOM 715 N N . LYS A 1 93 ? 5.649 0.444 -5.833 1.00 64.75 93 LYS A N 1
ATOM 716 C CA . LYS A 1 93 ? 7.006 0.982 -5.799 1.00 64.75 93 LYS A CA 1
ATOM 717 C C . LYS A 1 93 ? 8.015 -0.153 -5.777 1.00 64.75 93 LYS A C 1
ATOM 719 O O . LYS A 1 93 ? 7.775 -1.177 -5.157 1.00 64.75 93 LYS A O 1
ATOM 724 N N . LEU A 1 94 ? 9.138 0.037 -6.457 1.00 70.31 94 LEU A N 1
ATOM 725 C CA . LEU A 1 94 ? 10.188 -0.965 -6.551 1.00 70.31 94 LEU A CA 1
ATOM 726 C C . LEU A 1 94 ? 11.564 -0.302 -6.620 1.00 70.31 94 LEU A C 1
ATOM 728 O O . LEU A 1 94 ? 11.793 0.640 -7.388 1.00 70.31 94 LEU A O 1
ATOM 732 N N . VAL A 1 95 ? 12.483 -0.813 -5.803 1.00 71.38 95 VAL A N 1
ATOM 733 C CA . VAL A 1 95 ? 13.891 -0.411 -5.763 1.00 71.38 95 VAL A CA 1
ATOM 734 C C . VAL A 1 95 ? 14.725 -1.500 -6.424 1.00 71.38 95 VAL A C 1
ATOM 736 O O . VAL A 1 95 ? 14.650 -2.666 -6.050 1.00 71.38 95 VAL A O 1
ATOM 739 N N . ALA A 1 96 ? 15.551 -1.118 -7.400 1.00 70.56 96 ALA A N 1
ATOM 740 C CA . ALA A 1 96 ? 16.310 -2.068 -8.214 1.00 70.56 96 ALA A CA 1
ATOM 741 C C . ALA A 1 96 ? 17.240 -2.987 -7.397 1.00 70.56 96 ALA A C 1
ATOM 743 O O . ALA A 1 96 ? 17.443 -4.152 -7.742 1.00 70.56 96 ALA A O 1
ATOM 744 N N . SER A 1 97 ? 17.764 -2.461 -6.289 1.00 67.31 97 SER A N 1
ATOM 745 C CA . SER A 1 97 ? 18.713 -3.156 -5.421 1.00 67.31 97 SER A CA 1
ATOM 746 C C . SER A 1 97 ? 18.089 -4.263 -4.564 1.00 67.31 97 SER A C 1
ATOM 748 O O . SER A 1 97 ? 18.841 -5.091 -4.058 1.00 67.31 97 SER A O 1
ATOM 750 N N . GLU A 1 98 ? 16.765 -4.278 -4.378 1.00 66.69 98 GLU A N 1
ATOM 751 C CA . GLU A 1 98 ? 16.071 -5.213 -3.469 1.00 66.69 98 GLU A CA 1
ATOM 752 C C . GLU A 1 98 ? 15.501 -6.451 -4.172 1.00 66.69 98 GLU A C 1
ATOM 754 O O . GLU A 1 98 ? 14.941 -7.333 -3.534 1.00 66.69 98 GLU A O 1
ATOM 759 N N . ILE A 1 99 ? 15.626 -6.523 -5.494 1.00 70.06 99 ILE A N 1
ATOM 760 C CA . ILE A 1 99 ? 15.022 -7.583 -6.306 1.00 70.06 99 ILE A CA 1
ATOM 761 C C . ILE A 1 99 ? 16.037 -8.696 -6.482 1.00 70.06 99 ILE A C 1
ATOM 763 O O . ILE A 1 99 ? 17.191 -8.394 -6.750 1.00 70.06 99 ILE A O 1
ATOM 767 N N . ASP A 1 100 ? 15.629 -9.957 -6.419 1.00 68.50 100 ASP A N 1
ATOM 768 C CA . ASP A 1 100 ? 16.501 -11.089 -6.731 1.00 68.50 100 ASP A CA 1
ATOM 769 C C . ASP A 1 100 ? 16.742 -11.257 -8.242 1.00 68.50 100 ASP A C 1
ATOM 771 O O . ASP A 1 100 ? 15.926 -10.896 -9.086 1.00 68.50 100 ASP A O 1
ATOM 775 N N . GLU A 1 101 ? 17.893 -11.817 -8.621 1.00 70.50 101 GLU A N 1
ATOM 776 C CA . GLU A 1 101 ? 18.238 -12.083 -10.035 1.00 70.50 101 GLU A CA 1
ATOM 777 C C . GLU A 1 101 ? 17.397 -13.193 -10.685 1.00 70.50 101 GLU A C 1
ATOM 779 O O . GLU A 1 101 ? 17.295 -13.285 -11.909 1.00 70.50 101 GLU A O 1
ATOM 784 N N . THR A 1 102 ? 16.733 -13.995 -9.859 1.00 69.12 102 THR A N 1
ATOM 785 C CA . THR A 1 102 ? 15.805 -15.051 -10.270 1.00 69.12 102 THR A CA 1
ATOM 786 C C . THR A 1 102 ? 14.407 -14.521 -10.601 1.00 69.12 102 THR A C 1
ATOM 788 O O . THR A 1 102 ? 13.576 -15.262 -11.126 1.00 69.12 102 THR A O 1
ATOM 791 N N . VAL A 1 103 ? 14.128 -13.244 -10.324 1.00 74.88 103 VAL A N 1
ATOM 792 C CA . VAL A 1 103 ? 12.800 -12.653 -10.493 1.00 74.88 103 VAL A CA 1
ATOM 793 C C . VAL A 1 103 ? 12.687 -11.931 -11.836 1.00 74.88 103 VAL A C 1
ATOM 795 O O . VAL A 1 103 ? 13.542 -11.130 -12.227 1.00 74.88 103 VAL A O 1
ATOM 798 N N . ILE A 1 104 ? 11.593 -12.205 -12.542 1.00 80.62 104 ILE A N 1
ATOM 799 C CA . ILE A 1 104 ? 11.177 -11.495 -13.749 1.00 80.62 104 ILE A CA 1
ATOM 800 C C . ILE A 1 104 ? 10.195 -10.405 -13.322 1.00 80.62 104 ILE A C 1
ATOM 802 O O . ILE A 1 104 ? 9.292 -10.629 -12.532 1.00 80.62 104 ILE A O 1
ATOM 806 N N . LEU A 1 105 ? 10.354 -9.199 -13.838 1.00 78.75 105 LEU A N 1
ATOM 807 C CA . LEU A 1 105 ? 9.478 -8.067 -13.569 1.00 78.75 105 LEU A CA 1
ATOM 808 C C . LEU A 1 105 ? 8.646 -7.800 -14.812 1.00 78.75 105 LEU A C 1
ATOM 810 O O . LEU A 1 105 ? 9.203 -7.525 -15.867 1.00 78.75 105 LEU A O 1
ATOM 814 N N . GLU A 1 106 ? 7.330 -7.835 -14.696 1.00 81.56 106 GLU A N 1
ATOM 815 C CA . GLU A 1 106 ? 6.403 -7.416 -15.738 1.00 81.56 106 GLU A CA 1
ATOM 816 C C . GLU A 1 106 ? 5.840 -6.042 -15.400 1.00 81.56 106 GLU A C 1
ATOM 818 O O . GLU A 1 106 ? 5.098 -5.873 -14.444 1.00 81.56 106 GLU A O 1
ATOM 823 N N . MET A 1 107 ? 6.156 -5.036 -16.196 1.00 75.69 107 MET A N 1
ATOM 824 C CA . MET A 1 107 ? 5.671 -3.680 -15.993 1.00 75.69 107 MET A CA 1
ATOM 825 C C . MET A 1 107 ? 4.753 -3.255 -17.141 1.00 75.69 107 MET A C 1
ATOM 827 O O . MET A 1 107 ? 5.085 -3.385 -18.319 1.00 75.69 107 MET A O 1
ATOM 831 N N . CYS A 1 108 ? 3.585 -2.734 -16.782 1.00 76.44 108 CYS A N 1
ATOM 832 C CA . CYS A 1 108 ? 2.584 -2.202 -17.694 1.00 76.44 108 CYS A CA 1
ATOM 833 C C . CYS A 1 108 ? 2.672 -0.675 -17.684 1.00 76.44 108 CYS A C 1
ATOM 835 O O . CYS A 1 108 ? 2.429 -0.033 -16.662 1.00 76.44 108 CYS A O 1
ATOM 837 N N . LEU A 1 109 ? 3.053 -0.092 -18.815 1.00 72.19 109 LEU A N 1
ATOM 838 C CA . LEU A 1 109 ? 3.277 1.346 -18.992 1.00 72.19 109 LEU A CA 1
ATOM 839 C C . LEU A 1 109 ? 2.016 2.075 -19.475 1.00 72.19 109 LEU A C 1
ATOM 841 O O . LEU A 1 109 ? 1.829 3.251 -19.180 1.00 72.19 109 LEU A O 1
ATOM 845 N N . SER A 1 110 ? 1.172 1.390 -20.237 1.00 65.81 110 SER A N 1
ATOM 846 C CA . SER A 1 110 ? -0.116 1.881 -20.728 1.00 65.81 110 SER A CA 1
ATOM 847 C C . SER A 1 110 ? -0.987 0.689 -21.116 1.00 65.81 110 SER A C 1
ATOM 849 O O . SER A 1 110 ? -0.493 -0.439 -21.151 1.00 65.81 110 SER A O 1
ATOM 851 N N . ASP A 1 111 ? -2.260 0.936 -21.434 1.00 59.94 111 ASP A N 1
ATOM 852 C CA . ASP A 1 111 ? -3.284 -0.087 -21.725 1.00 59.94 111 ASP A CA 1
ATOM 853 C C . ASP A 1 111 ? -2.844 -1.150 -22.755 1.00 59.94 111 ASP A C 1
ATOM 855 O O . ASP A 1 111 ? -3.340 -2.270 -22.749 1.00 59.94 111 ASP A O 1
ATOM 859 N N . ASN A 1 112 ? -1.854 -0.824 -23.596 1.00 66.06 112 ASN A N 1
ATOM 860 C CA . ASN A 1 112 ? -1.342 -1.710 -24.639 1.00 66.06 112 ASN A CA 1
ATOM 861 C C . ASN A 1 112 ? 0.178 -1.949 -24.593 1.00 66.06 112 ASN A C 1
ATOM 863 O O . ASN A 1 112 ? 0.730 -2.544 -25.517 1.00 66.06 112 ASN A O 1
ATOM 867 N N . ILE A 1 113 ? 0.877 -1.461 -23.561 1.00 72.12 113 ILE A N 1
ATOM 868 C CA . ILE A 1 113 ? 2.332 -1.599 -23.443 1.00 72.12 113 ILE A CA 1
ATOM 869 C C . ILE A 1 113 ? 2.679 -2.336 -22.154 1.00 72.12 113 ILE A C 1
ATOM 871 O O . ILE A 1 113 ? 2.707 -1.749 -21.072 1.00 72.12 113 ILE A O 1
ATOM 875 N N . SER A 1 114 ? 3.038 -3.606 -22.304 1.00 75.69 114 SER A N 1
ATOM 876 C CA . SER A 1 114 ? 3.650 -4.438 -21.272 1.00 75.69 114 SER A CA 1
ATOM 877 C C . SER A 1 114 ? 5.093 -4.765 -21.647 1.00 75.69 114 SER A C 1
ATOM 879 O O . SER A 1 114 ? 5.402 -5.065 -22.806 1.00 75.69 114 SER A O 1
ATOM 881 N N . VAL A 1 115 ? 5.997 -4.694 -20.673 1.00 81.50 115 VAL A N 1
ATOM 882 C CA . VAL A 1 115 ? 7.389 -5.116 -20.840 1.00 81.50 115 VAL A CA 1
ATOM 883 C C . VAL A 1 115 ? 7.815 -5.985 -19.663 1.00 81.50 115 VAL A C 1
ATOM 885 O O . VAL A 1 115 ? 7.551 -5.669 -18.510 1.00 81.50 115 VAL A O 1
ATOM 888 N N . GLN A 1 116 ? 8.456 -7.103 -19.967 1.00 84.81 116 GLN A N 1
ATOM 889 C CA . GLN A 1 116 ? 9.031 -8.046 -19.026 1.00 84.81 116 GLN A CA 1
ATOM 890 C C . GLN A 1 116 ? 10.548 -7.901 -19.033 1.00 84.81 116 GLN A C 1
ATOM 892 O O . GLN A 1 116 ? 11.195 -8.015 -20.077 1.00 84.81 116 GLN A O 1
ATOM 897 N N . ILE A 1 117 ? 11.122 -7.666 -17.864 1.00 84.12 117 ILE A N 1
ATOM 898 C CA . ILE A 1 117 ? 12.546 -7.425 -17.672 1.00 84.12 117 ILE A CA 1
ATOM 899 C C . ILE A 1 117 ? 13.067 -8.345 -16.569 1.00 84.12 117 ILE A C 1
ATOM 901 O O . ILE A 1 117 ? 12.397 -8.569 -15.571 1.00 84.12 117 ILE A O 1
ATOM 905 N N . GLN A 1 118 ? 14.266 -8.884 -16.728 1.00 84.69 118 GLN A N 1
ATOM 906 C CA . GLN A 1 118 ? 14.917 -9.738 -15.740 1.00 84.69 118 GLN A CA 1
ATOM 907 C C . GLN A 1 118 ? 16.157 -9.038 -15.206 1.00 84.69 118 GLN A C 1
ATOM 909 O O . GLN A 1 118 ? 16.920 -8.443 -15.971 1.00 84.69 118 GLN A O 1
ATOM 914 N N . ARG A 1 119 ? 16.387 -9.093 -13.896 1.00 80.81 119 ARG A N 1
ATOM 915 C CA . ARG A 1 119 ? 17.565 -8.458 -13.304 1.00 80.81 119 ARG A CA 1
ATOM 916 C C . ARG A 1 119 ? 18.832 -9.224 -13.693 1.00 80.81 119 ARG A C 1
ATOM 918 O O . ARG A 1 119 ? 18.931 -10.417 -13.450 1.00 80.81 119 ARG A O 1
ATOM 925 N N . SER A 1 120 ? 19.812 -8.522 -14.265 1.00 76.12 120 SER A N 1
ATOM 926 C CA . SER A 1 120 ? 21.134 -9.089 -14.583 1.00 76.12 120 SER A CA 1
ATOM 927 C C . SER A 1 120 ? 22.238 -8.534 -13.681 1.00 76.12 120 SER A C 1
ATOM 929 O O . SER A 1 120 ? 23.298 -9.1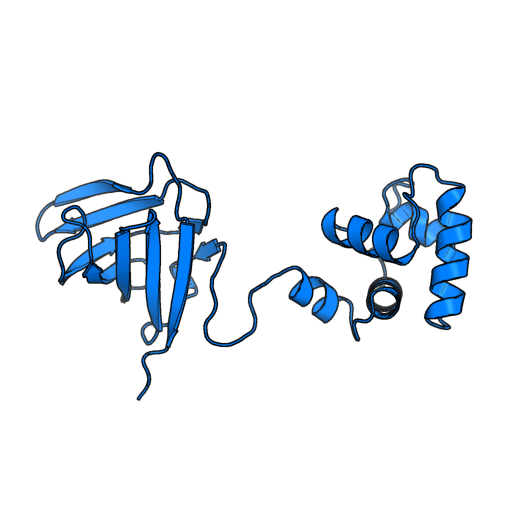36 -13.552 1.00 76.12 120 SER A O 1
ATOM 931 N N . THR A 1 121 ? 22.039 -7.353 -13.098 1.00 74.38 121 THR A N 1
ATOM 932 C CA . THR A 1 121 ? 22.980 -6.665 -12.199 1.00 74.38 121 THR A CA 1
ATOM 933 C C . THR A 1 121 ? 22.141 -5.838 -11.215 1.00 74.38 121 THR A C 1
ATOM 935 O O . THR A 1 121 ? 21.044 -5.429 -11.594 1.00 74.38 121 THR A O 1
ATOM 938 N N . PRO A 1 122 ? 22.602 -5.518 -9.990 1.00 70.25 122 PRO A N 1
ATOM 939 C CA . PRO A 1 122 ? 21.838 -4.741 -8.997 1.00 70.25 122 PRO A CA 1
ATOM 940 C C . PRO A 1 122 ? 21.199 -3.433 -9.495 1.00 70.25 122 PRO A C 1
ATOM 942 O O . PRO A 1 122 ? 20.240 -2.963 -8.899 1.00 70.25 122 PRO A O 1
ATOM 945 N N . ASN A 1 123 ? 21.703 -2.851 -10.585 1.00 69.06 123 ASN A N 1
ATOM 946 C CA . ASN A 1 123 ? 21.152 -1.640 -11.194 1.00 69.06 123 ASN A CA 1
ATOM 947 C C . ASN A 1 123 ? 20.848 -1.793 -12.694 1.00 69.06 123 ASN A C 1
ATOM 949 O O . ASN A 1 123 ? 20.573 -0.788 -13.351 1.00 69.06 123 ASN A O 1
ATOM 953 N N . SER A 1 124 ? 20.928 -3.010 -13.243 1.00 79.19 124 SER A N 1
ATOM 954 C CA . SER A 1 124 ? 20.743 -3.278 -14.673 1.00 79.19 124 SER A CA 1
ATOM 955 C C . SER A 1 124 ? 19.832 -4.485 -14.901 1.00 79.19 124 SER A C 1
ATOM 957 O O . SER A 1 124 ? 20.038 -5.568 -14.352 1.00 79.19 124 SER A O 1
ATOM 959 N N . PHE A 1 125 ? 18.848 -4.308 -15.773 1.00 84.38 125 PHE A N 1
ATOM 960 C CA . PHE A 1 125 ? 17.833 -5.284 -16.135 1.00 84.38 125 PHE A CA 1
ATOM 961 C C . PHE A 1 125 ? 17.894 -5.546 -17.631 1.00 84.38 125 PHE A C 1
ATOM 963 O O . PHE A 1 125 ? 18.124 -4.642 -18.427 1.00 84.38 125 PHE A O 1
ATOM 970 N N . LYS A 1 126 ? 17.681 -6.791 -18.022 1.00 85.25 126 LYS A N 1
ATOM 971 C CA . LYS A 1 126 ? 17.616 -7.223 -19.408 1.00 85.25 126 LYS A CA 1
ATOM 972 C C . LYS A 1 126 ? 16.160 -7.393 -19.808 1.00 85.25 126 LYS A C 1
ATOM 974 O O . LYS A 1 126 ? 15.416 -8.092 -19.129 1.00 85.25 126 LYS A O 1
ATOM 979 N N . VAL A 1 127 ? 15.750 -6.774 -20.905 1.00 87.00 127 VAL A N 1
ATOM 980 C CA . VAL A 1 127 ? 14.397 -6.920 -21.444 1.00 87.00 127 VAL A CA 1
ATOM 981 C C . VAL A 1 127 ? 14.251 -8.320 -22.035 1.00 87.00 127 VAL A C 1
ATOM 983 O O . VAL A 1 127 ? 14.942 -8.671 -22.990 1.00 87.00 127 VAL A O 1
ATOM 986 N N . ILE A 1 128 ? 13.360 -9.123 -21.456 1.00 84.25 128 ILE A N 1
ATOM 987 C CA . ILE A 1 128 ? 13.029 -10.475 -21.923 1.00 84.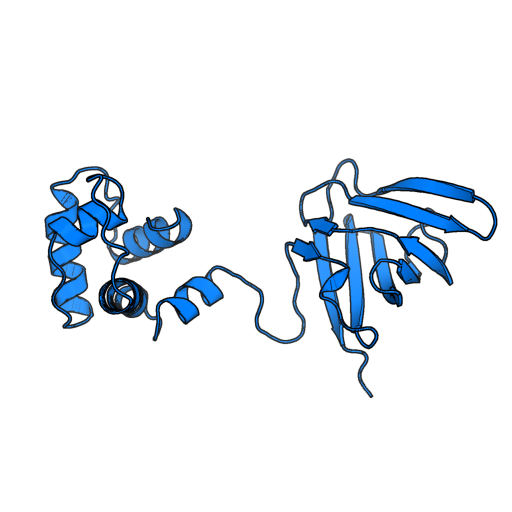25 128 ILE A CA 1
ATOM 988 C C . ILE A 1 128 ? 11.955 -10.401 -22.999 1.00 84.25 128 ILE A C 1
ATOM 990 O O . ILE A 1 128 ? 12.086 -11.015 -24.058 1.00 84.25 128 ILE A O 1
ATOM 994 N N . ARG A 1 129 ? 10.907 -9.617 -22.736 1.00 79.12 129 ARG A N 1
ATOM 995 C CA . ARG A 1 129 ? 9.824 -9.364 -23.680 1.00 79.12 129 ARG A CA 1
ATOM 996 C C . ARG A 1 129 ? 9.360 -7.931 -23.596 1.00 79.12 129 ARG A C 1
ATOM 998 O O . ARG A 1 129 ? 9.278 -7.359 -22.520 1.00 79.12 129 ARG A O 1
ATOM 1005 N N . SER A 1 130 ? 8.983 -7.369 -24.722 1.00 80.06 130 SER A N 1
ATOM 1006 C CA . SER A 1 130 ? 8.395 -6.049 -24.790 1.00 80.06 130 SER A CA 1
ATOM 1007 C C . SER A 1 130 ? 7.376 -5.985 -25.910 1.00 80.06 130 SER A C 1
ATOM 1009 O O . SER A 1 130 ? 7.588 -6.485 -27.014 1.00 80.06 130 SER A O 1
ATOM 1011 N N . SER A 1 131 ? 6.258 -5.335 -25.607 1.00 77.19 131 SER A N 1
ATOM 1012 C CA . SER A 1 131 ? 5.223 -4.998 -26.586 1.00 77.19 131 SER A CA 1
ATOM 1013 C C . SER A 1 131 ? 5.408 -3.587 -27.167 1.00 77.19 131 SER A C 1
ATOM 1015 O O . SER A 1 131 ? 4.541 -3.109 -27.890 1.00 77.19 131 SER A O 1
ATOM 1017 N N . SER A 1 132 ? 6.514 -2.900 -26.847 1.00 66.62 132 SER A N 1
ATOM 1018 C CA . SER A 1 132 ? 6.836 -1.555 -27.345 1.00 66.62 132 SER A CA 1
ATOM 1019 C C . SER A 1 132 ? 8.123 -1.552 -28.165 1.00 66.62 132 SER A C 1
ATOM 1021 O O . SER A 1 132 ? 9.098 -2.203 -27.794 1.00 66.62 132 SER A O 1
ATOM 1023 N N . ASP A 1 133 ? 8.127 -0.759 -29.236 1.00 68.25 133 ASP A N 1
ATOM 1024 C CA . ASP A 1 133 ? 9.290 -0.500 -30.095 1.00 68.25 133 ASP A CA 1
ATOM 1025 C C . ASP A 1 133 ? 10.394 0.294 -29.365 1.00 68.25 133 ASP A C 1
ATOM 1027 O O . ASP A 1 133 ? 11.576 0.156 -29.664 1.00 68.25 133 ASP A O 1
ATOM 1031 N N . GLU A 1 134 ? 10.037 1.066 -28.328 1.00 69.25 134 GLU A N 1
ATOM 1032 C CA . GLU A 1 134 ? 10.994 1.864 -27.540 1.00 69.25 134 GLU A CA 1
ATOM 1033 C C . GLU A 1 134 ? 11.946 1.017 -26.678 1.00 69.25 134 GLU A C 1
ATOM 1035 O O . GLU A 1 134 ? 13.009 1.486 -26.266 1.00 69.25 134 GLU A O 1
ATOM 1040 N N . LEU A 1 135 ? 11.560 -0.225 -26.383 1.00 71.75 135 LEU A N 1
ATOM 1041 C CA . LEU A 1 135 ? 12.345 -1.176 -25.605 1.00 71.75 135 LEU A CA 1
ATOM 1042 C C . LEU A 1 135 ? 12.511 -2.448 -26.428 1.00 71.75 135 LEU A C 1
ATOM 1044 O O . LEU A 1 135 ? 11.733 -3.371 -26.237 1.00 71.75 135 LEU A O 1
ATOM 1048 N N . PRO A 1 136 ? 13.485 -2.548 -27.337 1.00 72.62 136 PRO A N 1
ATOM 1049 C CA . PRO A 1 136 ? 13.661 -3.764 -28.116 1.00 72.62 136 PRO A CA 1
ATOM 1050 C C . PRO A 1 136 ? 13.966 -4.974 -27.219 1.00 72.62 136 PRO A C 1
ATOM 1052 O O . PRO A 1 136 ? 14.695 -4.882 -26.225 1.00 72.62 136 PRO A O 1
ATOM 1055 N N . ASN A 1 137 ? 13.404 -6.127 -27.589 1.00 80.31 137 ASN A N 1
ATOM 1056 C CA . ASN A 1 137 ? 13.655 -7.400 -26.913 1.00 80.31 137 ASN A CA 1
ATOM 1057 C C . ASN A 1 137 ? 15.166 -7.684 -26.856 1.00 80.31 137 ASN A C 1
ATOM 1059 O O . ASN A 1 137 ? 15.859 -7.580 -27.867 1.00 80.31 137 ASN A O 1
ATOM 1063 N N . GLY A 1 138 ? 15.679 -8.065 -25.686 1.00 77.38 138 GLY A N 1
ATOM 1064 C CA . GLY A 1 138 ? 17.101 -8.345 -25.474 1.00 77.38 138 GLY A CA 1
ATOM 1065 C C . GLY A 1 138 ? 17.960 -7.131 -25.107 1.00 77.38 138 GLY A C 1
ATOM 1066 O O . GLY A 1 138 ? 19.147 -7.316 -24.832 1.00 77.38 138 GLY A O 1
ATOM 1067 N N . CYS A 1 139 ? 17.394 -5.921 -25.054 1.00 78.50 139 CYS A N 1
ATOM 1068 C CA . CYS A 1 139 ? 18.124 -4.718 -24.657 1.00 78.50 139 CYS A CA 1
ATOM 1069 C C . CYS A 1 139 ? 18.375 -4.667 -23.139 1.00 78.50 139 CYS A C 1
ATOM 1071 O O . CYS A 1 139 ? 17.575 -5.165 -22.343 1.00 78.50 139 CYS A O 1
ATOM 1073 N N . CYS A 1 140 ? 19.481 -4.047 -22.725 1.00 82.19 140 CYS A N 1
ATOM 1074 C CA . CYS A 1 140 ? 19.801 -3.824 -21.318 1.00 82.19 140 CYS A CA 1
ATOM 1075 C C . CYS A 1 140 ? 19.375 -2.417 -20.901 1.00 82.19 140 CYS A C 1
ATOM 1077 O O . CYS A 1 140 ? 19.674 -1.433 -21.572 1.00 82.19 140 CYS A O 1
ATOM 1079 N N . ILE A 1 141 ? 18.711 -2.311 -19.760 1.00 82.88 141 ILE A N 1
ATOM 1080 C CA . ILE A 1 141 ? 18.251 -1.059 -19.177 1.00 82.88 141 ILE A CA 1
ATOM 1081 C C . ILE A 1 141 ? 18.748 -0.905 -17.746 1.00 82.88 141 ILE A C 1
ATOM 1083 O O . ILE A 1 141 ? 18.953 -1.885 -17.044 1.00 82.88 141 ILE A O 1
ATOM 1087 N N . SER A 1 142 ? 18.911 0.328 -17.282 1.00 79.62 142 SER A N 1
ATOM 1088 C CA . SER A 1 142 ? 19.302 0.639 -15.910 1.00 79.62 142 SER A CA 1
ATOM 1089 C C . SER A 1 142 ? 18.397 1.700 -15.306 1.00 79.62 142 SER A C 1
ATOM 1091 O O . SER A 1 142 ? 18.214 2.783 -15.867 1.00 79.62 142 SER A O 1
ATOM 1093 N N . PHE A 1 143 ? 17.859 1.397 -14.131 1.00 81.00 143 PHE A N 1
ATOM 1094 C CA . PHE A 1 143 ? 17.088 2.316 -13.304 1.00 81.00 143 PHE A CA 1
ATOM 1095 C C . PHE A 1 143 ? 17.373 2.015 -11.833 1.00 81.00 143 PHE A C 1
ATOM 1097 O O . PHE A 1 143 ? 17.722 0.892 -11.485 1.00 81.00 143 PHE A O 1
ATOM 1104 N N . SER A 1 144 ? 17.235 3.027 -10.977 1.00 76.88 144 SER A N 1
ATOM 1105 C CA . SER A 1 144 ? 17.446 2.865 -9.531 1.00 76.88 144 SER A CA 1
ATOM 1106 C C . SER A 1 144 ? 16.138 2.588 -8.786 1.00 76.88 144 SER A C 1
ATOM 1108 O O . SER A 1 144 ? 16.123 1.862 -7.796 1.00 76.88 144 SER A O 1
ATOM 1110 N N . LYS A 1 145 ? 15.035 3.190 -9.244 1.00 75.31 145 LYS A N 1
ATOM 1111 C CA . LYS A 1 145 ? 13.711 3.084 -8.628 1.00 75.31 145 LYS A CA 1
ATOM 1112 C C . LYS A 1 145 ? 12.605 3.269 -9.661 1.00 75.31 145 LYS A C 1
ATOM 1114 O O . LYS A 1 145 ? 12.806 3.971 -10.653 1.00 75.31 145 LYS A O 1
ATOM 1119 N N . VAL A 1 146 ? 11.442 2.697 -9.391 1.00 74.06 146 VAL A N 1
ATOM 1120 C CA . VAL A 1 146 ? 10.233 2.840 -10.207 1.00 74.06 146 VAL A CA 1
ATOM 1121 C C . VAL A 1 146 ? 9.001 2.860 -9.309 1.00 74.06 146 VAL A C 1
ATOM 1123 O O . VAL A 1 146 ? 8.957 2.176 -8.291 1.00 74.06 146 VAL A O 1
ATOM 1126 N N . GLU A 1 147 ? 8.034 3.707 -9.652 1.00 68.88 147 GLU A N 1
ATOM 1127 C CA . GLU A 1 147 ? 6.836 3.990 -8.856 1.00 68.88 147 GLU A CA 1
ATOM 1128 C C . GLU A 1 147 ? 5.620 4.003 -9.805 1.00 68.88 147 GLU A C 1
ATOM 1130 O O . GLU A 1 147 ? 5.649 4.655 -10.851 1.00 68.88 147 GLU A O 1
ATOM 1135 N N . VAL A 1 148 ? 4.566 3.257 -9.466 1.00 72.25 148 VAL A N 1
ATOM 1136 C CA . VAL A 1 148 ? 3.294 3.213 -10.204 1.00 72.25 148 VAL A CA 1
ATOM 1137 C C . VAL A 1 148 ? 2.589 4.562 -10.085 1.00 72.25 148 VAL A C 1
ATOM 1139 O O . VAL A 1 148 ? 2.594 5.194 -9.032 1.00 72.25 148 VAL A O 1
ATOM 1142 N N . GLY A 1 149 ? 2.019 5.035 -11.191 1.00 64.00 149 GLY A N 1
ATOM 1143 C CA . GLY A 1 149 ? 1.429 6.368 -11.320 1.00 64.00 149 GLY A CA 1
ATOM 1144 C C . GLY A 1 149 ? 2.440 7.482 -11.604 1.00 64.00 149 GLY A C 1
ATOM 1145 O O . GLY A 1 149 ? 2.033 8.615 -11.849 1.00 64.00 149 GLY A O 1
ATOM 1146 N N . PHE A 1 150 ? 3.745 7.183 -11.628 1.00 64.19 150 PHE A N 1
ATOM 1147 C CA . PHE A 1 150 ? 4.790 8.154 -11.953 1.00 64.19 150 PHE A CA 1
ATOM 1148 C C . PHE A 1 150 ? 5.445 7.864 -13.311 1.00 64.19 150 PHE A C 1
ATOM 1150 O O . PHE A 1 150 ? 5.500 6.708 -13.747 1.00 64.19 150 PHE A O 1
ATOM 1157 N N . PRO A 1 151 ? 5.953 8.905 -14.000 1.00 65.88 151 PRO A N 1
ATOM 1158 C CA . PRO A 1 151 ? 6.728 8.733 -15.222 1.00 65.88 151 PRO A CA 1
ATOM 1159 C C . PRO A 1 151 ? 7.987 7.907 -14.946 1.00 65.88 151 PRO A C 1
ATOM 1161 O O . PRO A 1 151 ? 8.721 8.159 -13.987 1.00 65.88 151 PRO A O 1
ATOM 1164 N N . PHE A 1 152 ? 8.240 6.920 -15.802 1.00 72.06 152 PHE A N 1
ATOM 1165 C CA . PHE A 1 152 ? 9.337 5.983 -15.623 1.00 72.06 152 PHE A CA 1
ATOM 1166 C C . PHE A 1 152 ? 10.579 6.450 -16.372 1.00 72.06 152 PHE A C 1
ATOM 1168 O O . PHE A 1 152 ? 10.599 6.512 -17.600 1.00 72.06 152 PHE A O 1
ATOM 1175 N N . PHE A 1 153 ? 11.634 6.763 -15.624 1.00 70.94 153 PHE A N 1
ATOM 1176 C CA . PHE A 1 153 ? 12.916 7.176 -16.181 1.00 70.94 153 PHE A CA 1
ATOM 1177 C C . PHE A 1 153 ? 13.921 6.040 -16.074 1.00 70.94 153 PHE A C 1
ATOM 1179 O O . PHE A 1 153 ? 14.251 5.587 -14.977 1.00 70.94 153 PHE A O 1
ATOM 1186 N N . LEU A 1 154 ? 14.447 5.622 -17.220 1.00 80.12 154 LEU A N 1
ATOM 1187 C CA . LEU A 1 154 ? 15.460 4.582 -17.303 1.00 80.12 154 LEU A CA 1
ATOM 1188 C C . LEU A 1 154 ? 16.554 4.979 -18.292 1.00 80.12 154 LEU A C 1
ATOM 1190 O O . LEU A 1 154 ? 16.410 5.900 -19.098 1.00 80.12 154 LEU A O 1
ATOM 1194 N N . ARG A 1 155 ? 17.682 4.283 -18.220 1.00 77.62 155 ARG A N 1
ATOM 1195 C CA . ARG A 1 155 ? 18.793 4.430 -19.159 1.00 77.62 155 ARG A CA 1
ATOM 1196 C C . ARG A 1 155 ? 18.922 3.164 -19.982 1.00 77.62 155 ARG A C 1
ATOM 1198 O O . ARG A 1 155 ? 19.072 2.092 -19.408 1.00 77.62 155 ARG A O 1
ATOM 1205 N N . LEU A 1 156 ? 18.880 3.292 -21.301 1.00 76.94 156 LEU A N 1
ATOM 1206 C CA . LEU A 1 156 ? 19.234 2.210 -22.213 1.00 76.94 156 LEU A CA 1
ATOM 1207 C C . LEU A 1 156 ? 20.755 2.063 -22.230 1.00 76.94 156 LEU A C 1
ATOM 1209 O O . LEU A 1 156 ? 21.477 3.051 -22.371 1.00 76.94 156 LEU A O 1
ATOM 1213 N N . ILE A 1 157 ? 21.219 0.831 -22.059 1.00 75.44 157 ILE A N 1
ATOM 1214 C CA . ILE A 1 157 ? 22.613 0.415 -22.179 1.00 75.44 157 ILE A CA 1
ATOM 1215 C C . ILE A 1 157 ? 22.696 -0.398 -23.472 1.00 75.44 157 ILE A C 1
A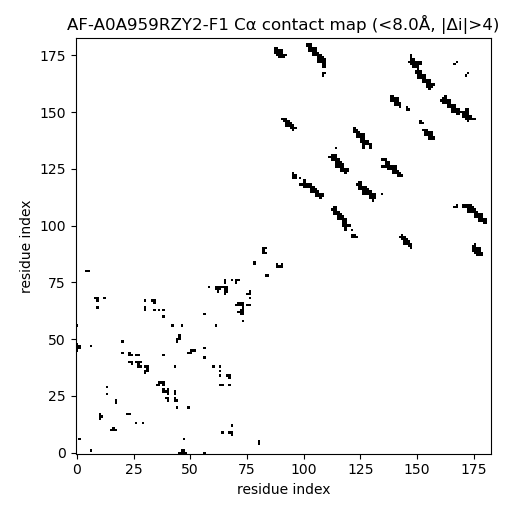TOM 1217 O O . ILE A 1 157 ? 22.681 -1.629 -23.451 1.00 75.44 157 ILE A O 1
ATOM 1221 N N . ASP A 1 158 ? 22.722 0.298 -24.606 1.00 65.00 158 ASP A N 1
ATOM 1222 C CA . ASP A 1 158 ? 23.113 -0.313 -25.878 1.00 65.00 158 ASP A CA 1
ATOM 1223 C C . ASP A 1 158 ? 24.641 -0.223 -26.017 1.00 65.00 158 ASP A C 1
ATOM 1225 O O . ASP A 1 158 ? 25.250 0.650 -25.398 1.00 65.00 158 ASP A O 1
ATOM 1229 N N . GLN A 1 159 ? 25.276 -1.125 -26.776 1.00 55.72 159 GLN A N 1
ATOM 1230 C CA . GLN A 1 159 ? 26.713 -1.477 -26.724 1.00 55.72 159 GLN A CA 1
ATOM 1231 C C . GLN A 1 159 ? 27.738 -0.332 -26.948 1.00 55.72 159 GLN A C 1
ATOM 1233 O O . GLN A 1 159 ? 28.939 -0.596 -27.044 1.00 55.72 159 GLN A O 1
ATOM 1238 N N . LYS A 1 160 ? 27.317 0.939 -27.000 1.00 52.50 160 LYS A N 1
ATOM 1239 C CA . LYS A 1 160 ? 28.207 2.104 -27.066 1.00 52.50 160 LYS A CA 1
ATOM 1240 C C . LYS A 1 160 ? 27.685 3.417 -26.465 1.00 52.50 160 LYS A C 1
ATOM 1242 O O . LYS A 1 160 ? 28.513 4.291 -26.225 1.00 52.50 160 LYS A O 1
ATOM 1247 N N . GLU A 1 161 ? 26.386 3.578 -26.188 1.00 56.81 161 GLU A N 1
ATOM 1248 C CA . GLU A 1 161 ? 25.834 4.847 -25.684 1.00 56.81 161 GLU A CA 1
ATOM 1249 C C . GLU A 1 161 ? 24.758 4.660 -24.604 1.00 56.81 161 GLU A C 1
ATOM 1251 O O . GLU A 1 161 ? 23.826 3.869 -24.741 1.00 56.81 161 GLU A O 1
ATOM 1256 N N . LEU A 1 162 ? 24.876 5.445 -23.527 1.00 63.12 162 LEU A N 1
ATOM 1257 C CA . LEU A 1 162 ? 23.876 5.548 -22.466 1.00 63.12 162 LEU A CA 1
ATOM 1258 C C . LEU A 1 162 ? 22.814 6.569 -22.870 1.00 63.12 162 LEU A C 1
ATOM 1260 O O . LEU A 1 162 ? 22.983 7.770 -22.650 1.00 63.12 162 LEU A O 1
ATOM 1264 N N . LYS A 1 163 ? 21.704 6.097 -23.437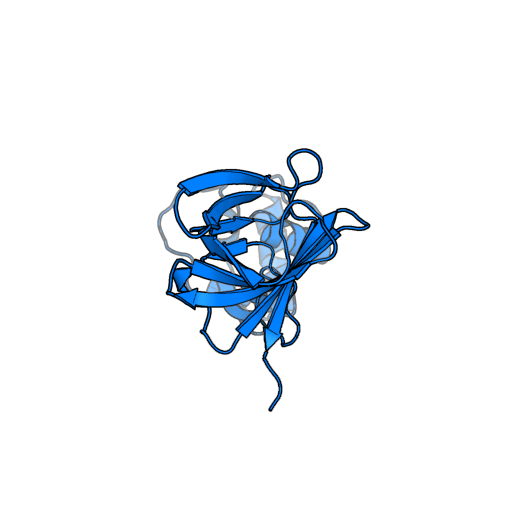 1.00 70.44 163 LYS A N 1
ATOM 1265 C CA . LYS A 1 163 ? 20.595 6.974 -23.826 1.00 70.44 163 LYS A CA 1
ATOM 1266 C C . LYS A 1 163 ? 19.535 7.016 -22.717 1.00 70.44 163 LYS A C 1
ATOM 1268 O O . LYS 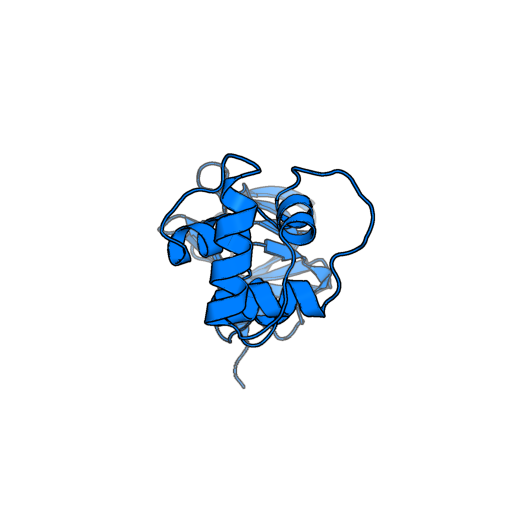A 1 163 ? 18.930 5.981 -22.427 1.00 70.44 163 LYS A O 1
ATOM 1273 N N . PRO A 1 164 ? 19.281 8.173 -22.073 1.00 71.75 164 PRO A N 1
ATOM 1274 C CA . PRO A 1 164 ? 18.162 8.304 -21.149 1.00 71.75 164 PRO A CA 1
ATOM 1275 C C . PRO A 1 164 ? 16.849 8.272 -21.936 1.00 71.75 164 PRO A C 1
ATOM 1277 O O . PRO A 1 164 ? 16.678 9.013 -22.905 1.00 71.75 164 PRO A O 1
ATOM 1280 N N . ILE A 1 165 ? 15.920 7.425 -21.509 1.00 71.62 165 ILE A N 1
ATOM 1281 C CA . ILE A 1 165 ? 14.582 7.316 -22.085 1.00 71.62 165 ILE A CA 1
ATOM 1282 C C . ILE A 1 165 ? 13.546 7.456 -20.969 1.00 71.62 165 ILE A C 1
ATOM 1284 O O . ILE A 1 165 ? 13.736 6.992 -19.842 1.00 71.62 165 ILE A O 1
ATOM 1288 N N . ALA A 1 166 ? 12.468 8.173 -21.272 1.00 65.38 166 ALA A N 1
ATOM 1289 C CA . ALA A 1 166 ? 11.377 8.425 -20.344 1.00 65.38 166 ALA A CA 1
ATOM 1290 C C . ALA A 1 166 ? 10.120 7.759 -20.895 1.00 65.38 166 ALA A C 1
ATOM 1292 O O . ALA A 1 166 ? 9.531 8.255 -21.854 1.00 65.38 166 ALA A O 1
ATOM 1293 N N . LEU A 1 167 ? 9.725 6.649 -20.283 1.00 66.25 167 LEU A N 1
ATOM 1294 C CA . LEU A 1 167 ? 8.537 5.892 -20.648 1.00 66.25 167 LEU A CA 1
ATOM 1295 C C . LEU A 1 167 ? 7.359 6.284 -19.756 1.00 66.25 167 LEU A C 1
ATOM 129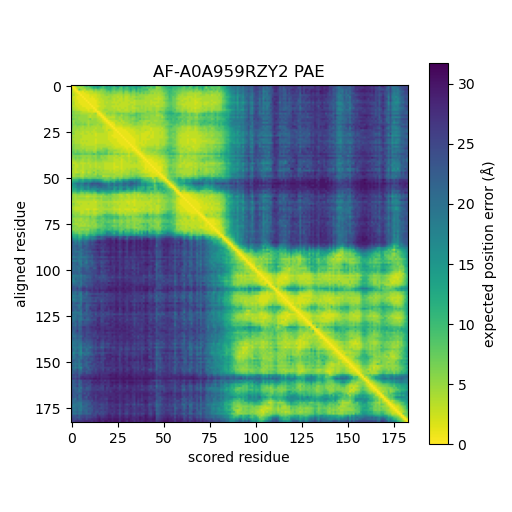7 O O . LEU A 1 167 ? 7.530 6.808 -18.654 1.00 66.25 167 LEU A O 1
ATOM 1301 N N . ALA A 1 168 ? 6.145 6.043 -20.255 1.00 61.03 168 ALA A N 1
ATOM 1302 C CA . ALA A 1 168 ? 4.900 6.383 -19.566 1.00 61.03 168 ALA A CA 1
ATOM 1303 C C . ALA A 1 168 ? 4.842 7.844 -19.074 1.00 61.03 168 ALA A C 1
ATOM 1305 O O . ALA A 1 168 ? 4.339 8.150 -17.997 1.00 61.03 168 ALA A O 1
ATOM 1306 N N . LYS A 1 169 ? 5.348 8.773 -19.893 1.00 55.72 169 LYS A N 1
ATOM 1307 C CA . LYS A 1 169 ? 5.441 10.204 -19.566 1.00 55.72 169 LYS A CA 1
ATOM 1308 C C . LYS A 1 169 ? 4.079 10.862 -19.288 1.00 55.72 169 LYS A C 1
ATOM 1310 O O . LYS A 1 169 ? 4.031 11.879 -18.608 1.00 55.72 169 LYS A O 1
ATOM 1315 N N . VAL A 1 170 ? 3.002 10.287 -19.835 1.00 50.97 170 VAL A N 1
ATOM 1316 C CA . VAL A 1 170 ? 1.628 10.818 -19.770 1.00 50.97 170 VAL A CA 1
ATOM 1317 C C . VAL A 1 170 ? 0.728 10.003 -18.834 1.00 50.97 170 VAL A C 1
ATOM 1319 O O . VAL A 1 170 ? -0.106 10.585 -18.154 1.00 50.97 170 VAL A O 1
ATOM 1322 N N . SER A 1 171 ? 0.905 8.677 -18.772 1.00 52.88 171 SER A N 1
ATOM 1323 C CA . SER A 1 171 ? 0.022 7.774 -18.011 1.00 52.88 171 SER A CA 1
ATOM 1324 C C . SER A 1 171 ? 0.650 7.221 -16.725 1.00 52.88 171 SER A C 1
ATOM 1326 O O . SER A 1 171 ? -0.060 6.668 -15.891 1.00 52.88 171 SER A O 1
ATOM 1328 N N . GLY A 1 172 ? 1.968 7.368 -16.552 1.00 60.09 172 GLY A N 1
ATOM 1329 C CA . GLY A 1 172 ? 2.726 6.694 -15.499 1.00 60.09 172 GLY A CA 1
ATOM 1330 C C . GLY A 1 172 ? 2.756 5.171 -15.665 1.00 60.09 172 GLY A C 1
ATOM 1331 O O . GLY A 1 172 ? 2.021 4.596 -16.467 1.00 60.09 172 GLY A O 1
ATOM 1332 N N . VAL A 1 173 ? 3.628 4.492 -14.919 1.00 71.19 173 VAL A N 1
ATOM 1333 C CA . VAL A 1 173 ? 3.563 3.022 -14.847 1.00 71.19 173 VAL A CA 1
ATOM 1334 C C . VAL A 1 173 ? 2.199 2.660 -14.271 1.00 71.19 173 VAL A C 1
ATOM 1336 O O . VAL A 1 173 ? 1.872 3.094 -13.176 1.00 71.19 173 VAL A O 1
ATOM 1339 N N . THR A 1 174 ? 1.384 1.926 -15.019 1.00 67.88 174 THR A N 1
ATOM 1340 C CA . THR A 1 174 ? 0.006 1.599 -14.627 1.00 67.88 174 THR A CA 1
ATOM 1341 C C . THR A 1 174 ? -0.029 0.393 -13.692 1.00 67.88 174 THR A C 1
ATOM 1343 O O . THR A 1 174 ? -0.845 0.336 -12.779 1.00 67.88 174 THR A O 1
ATOM 1346 N N . ALA A 1 175 ? 0.885 -0.557 -13.881 1.00 68.81 175 ALA A N 1
ATOM 1347 C CA . ALA A 1 175 ? 1.032 -1.710 -13.003 1.00 68.81 175 ALA A CA 1
ATOM 1348 C C . ALA A 1 175 ? 2.465 -2.235 -13.061 1.00 68.81 175 ALA A C 1
ATOM 1350 O O . ALA A 1 175 ? 3.126 -2.141 -14.095 1.00 68.81 175 ALA A O 1
ATOM 1351 N N . LEU A 1 176 ? 2.940 -2.813 -11.964 1.00 72.12 176 LEU A N 1
ATOM 1352 C CA . LEU A 1 176 ? 4.262 -3.418 -11.888 1.00 72.12 176 LEU A CA 1
ATOM 1353 C C . LEU A 1 176 ? 4.125 -4.753 -11.186 1.00 72.12 176 LEU A C 1
ATOM 1355 O O . LEU A 1 176 ? 3.700 -4.776 -10.051 1.00 72.12 176 LEU A O 1
ATOM 1359 N N . LYS A 1 177 ? 4.434 -5.857 -11.845 1.00 74.38 177 LYS A N 1
ATOM 1360 C CA . LYS A 1 177 ? 4.254 -7.213 -11.342 1.00 74.38 177 LYS A CA 1
ATOM 1361 C C . LYS A 1 177 ? 5.592 -7.916 -11.202 1.00 74.38 177 LYS A C 1
ATOM 1363 O O . LYS A 1 177 ? 6.431 -7.824 -12.092 1.00 74.38 177 LYS A O 1
ATOM 1368 N N . LEU A 1 178 ? 5.780 -8.648 -10.113 1.00 72.31 178 LEU A N 1
ATOM 1369 C CA . LEU A 1 178 ? 6.881 -9.602 -9.986 1.00 72.31 178 LEU A CA 1
ATOM 1370 C C . LEU A 1 178 ? 6.382 -10.991 -10.387 1.00 72.31 178 LEU A C 1
ATOM 1372 O O . LEU A 1 178 ? 5.431 -11.512 -9.811 1.00 72.31 178 LEU A O 1
ATOM 1376 N N . ILE A 1 179 ? 7.056 -11.596 -11.351 1.00 73.12 179 ILE A N 1
ATOM 1377 C CA . ILE A 1 179 ? 6.874 -12.969 -11.797 1.00 73.12 179 ILE A CA 1
ATOM 1378 C C . ILE A 1 179 ? 8.105 -13.739 -11.316 1.00 73.12 179 ILE A C 1
ATOM 1380 O O . ILE A 1 179 ? 9.211 -13.550 -11.823 1.00 73.12 179 ILE A O 1
ATOM 1384 N N . ALA A 1 180 ? 7.940 -14.599 -10.312 1.00 61.50 180 ALA A N 1
ATOM 1385 C CA . ALA A 1 180 ? 8.988 -15.557 -9.980 1.00 61.50 180 ALA A CA 1
ATOM 1386 C C . ALA A 1 180 ? 9.195 -16.469 -11.197 1.00 61.50 180 ALA A C 1
ATOM 1388 O O . ALA A 1 180 ? 8.218 -16.985 -11.745 1.00 61.50 180 ALA A O 1
ATOM 1389 N N . ALA A 1 181 ? 10.438 -16.637 -11.657 1.00 52.22 181 ALA A N 1
ATOM 1390 C CA . ALA A 1 181 ? 10.727 -17.628 -12.682 1.00 52.22 181 ALA A CA 1
ATOM 1391 C C . ALA A 1 181 ? 10.430 -19.011 -12.083 1.00 52.22 181 ALA A C 1
ATOM 1393 O O . ALA A 1 181 ? 11.187 -19.500 -11.249 1.00 52.22 181 ALA A O 1
ATOM 1394 N N . GLY A 1 182 ? 9.276 -19.581 -12.437 1.00 44.91 182 GLY A N 1
ATOM 1395 C CA . GLY A 1 182 ? 8.929 -20.951 -12.084 1.00 44.91 182 GLY A CA 1
ATOM 1396 C C . GLY A 1 182 ? 9.939 -21.915 -12.703 1.00 44.91 182 GLY A C 1
ATOM 1397 O O . GLY A 1 182 ? 10.289 -21.753 -13.873 1.00 44.91 182 GLY A O 1
ATOM 1398 N N . GLU A 1 183 ? 10.407 -22.844 -11.869 1.00 31.89 183 GLU A N 1
ATOM 1399 C CA . GLU A 1 183 ? 11.243 -24.014 -12.189 1.00 31.89 183 GLU A CA 1
ATOM 1400 C C . GLU A 1 183 ? 10.844 -24.765 -13.467 1.00 31.89 183 GLU A C 1
ATOM 1402 O O . GLU A 1 183 ? 9.627 -24.906 -13.739 1.00 31.89 183 GLU A O 1
#